Protein AF-A0A7S3VAD6-F1 (afdb_monomer)

Organism: NCBI:txid122233

Foldseek 3Di:
DDDDDDDPPPPPPPPPPQPQDQVLVLLLQLLLCFLCLVVLCVLLVHDPPPDPPCSSVVSSVSLSVVCRVVVHQQLRSQLPRHALVSLLCCCCPWVVHHSDDHSSVSSVVSSVLSPDNPRDTPVNVVVVVVVPDDDDDDDDPDGRPPPPPLQKKKKDKFWWDQPPVVRKIKTWFFIDIDHLVVFDDDPVRSVVRCVAWIKIKMFDDHWDAPDDDPDDDDQDLCNVLVVQARTKGKMKIKTWHDPVPPPTTDIWIFPTKMKHWHAAPADRFKIKMKIWGATPVATKIKIWMWGDDPSRTIMIMIIMGHDDPPDPCVVCNVVRPRVVLVVVDPDHCPDPPPSCSRCRSVDDPPD

Mean predicted aligned error: 15.16 Å

Radius of gyration: 28.42 Å; Cα contacts (8 Å, |Δi|>4): 560; chains: 1; bounding box: 62×80×98 Å

Sequence (351 aa):
MSTRRSSRRTAALSVERKRAAKPSVRRGLESLTEGNEKYIAKMLSIDITNTADNTVKKIADALEDCMNMNNLSSEMLMARFFDTTVLSVYSEKVLNKSGKGSTATLAARISKEWTKDDFQSLNSSKRKREEDDDKSKSKDLEEGGDDDWRSPLFYWKGMLIHDVDKNKLKWSGSWASALAENGLPNEEEFSKTKKTNGFKLESVGELKSSLPSNKNVDISESALLEYLVGKSGNFKGRYSLDQGDGEGPRQFKDLSHHFAFNTSSDDGNGVLVAACGSTEFGHFVSAGYIHIKNDSTTELVLARRYIDEHDSRQDIVKKKDARLLLESTNVKVHDRTDLRFWRDLLPIKIE

Nearest PDB structures (foldseek):
  6xrb-assembly1_A  TM=3.222E-01  e=6.320E-02  Salmonella enterica subsp. enterica serovar Typhimurium str. SL1344
  6xrr-assembly4_H  TM=3.669E-01  e=2.038E-01  Salmonella enterica subsp. enterica serovar Typhimurium str. LT2
  8epu-assembly1_A  TM=2.215E-01  e=4.278E-02  Canis lupus familiaris
  4qae-assembly1_A  TM=2.186E-01  e=1.044E-01  Homo sapiens
  1epb-assembly1_A  TM=2.137E-01  e=1.927E-01  Rattus norvegicus

Secondary structure (DSSP, 8-state):
-------------------PPPHHHHHHHHHHHTT-HHHHHHHTT---TT-GGGHHHHHHHHHHHHHHHTT--HHHHHHHHS-HHHHHHHHHHTT-S---S-HHHHHHHHHHHHTSTT---HHHHHHHHHSS---S------S-----TTSSEEEEEEEEEEETTTTEEEEEEEEEEE-GGG-SPPHHHHHHHTTTSEEEEEEEEEEEESS---------TTHHHHHHTTEEEEEEEEEEEE-SSSS-EEEEE-SEEEEEEEE-TTTSS-EEEEEEEEETTEEEEEEEEEEEETTTEEEEEEEEEEE-TT-TTHHHHHHT-THHHHHS-------TT-THHHHHHS-----

pLDDT: mean 82.29, std 17.72, range [37.47, 98.12]

Structure (mmCIF, N/CA/C/O backbone):
data_AF-A0A7S3VAD6-F1
#
_entry.id   AF-A0A7S3VAD6-F1
#
loop_
_atom_site.group_PDB
_atom_site.id
_atom_site.type_symbol
_atom_site.label_atom_id
_atom_site.label_alt_id
_atom_site.label_comp_id
_atom_site.label_asym_id
_atom_site.label_entity_id
_atom_site.label_seq_id
_atom_site.pdbx_PDB_ins_code
_atom_site.Cartn_x
_atom_site.Cartn_y
_atom_site.Cartn_z
_atom_site.occupancy
_atom_site.B_iso_or_equiv
_atom_site.auth_seq_id
_atom_site.auth_comp_id
_atom_site.auth_asym_id
_atom_site.auth_atom_id
_atom_site.pdbx_PDB_model_num
ATOM 1 N N . MET A 1 1 ? -23.836 47.736 64.232 1.00 41.50 1 MET A N 1
ATOM 2 C CA . MET A 1 1 ? -24.102 46.332 64.614 1.00 41.50 1 MET A CA 1
ATOM 3 C C . MET A 1 1 ? -24.230 45.509 63.342 1.00 41.50 1 MET A C 1
ATOM 5 O O . MET A 1 1 ? -25.151 45.744 62.575 1.00 41.50 1 MET A O 1
ATOM 9 N N . SER A 1 2 ? -23.249 44.646 63.072 1.00 48.31 2 SER A N 1
ATOM 10 C CA . SER A 1 2 ? -23.143 43.841 61.848 1.00 48.31 2 SER A CA 1
ATOM 11 C C . SER A 1 2 ? -23.668 42.434 62.122 1.00 48.31 2 SER A C 1
ATOM 13 O O . SER A 1 2 ? -23.069 41.688 62.897 1.00 48.31 2 SER A O 1
ATOM 15 N N . THR A 1 3 ? -24.807 42.078 61.531 1.00 48.16 3 THR A N 1
ATOM 16 C CA . THR A 1 3 ? -25.388 40.737 61.627 1.00 48.16 3 THR A CA 1
ATOM 17 C C . THR A 1 3 ? -24.970 39.896 60.422 1.00 48.16 3 THR A C 1
ATOM 19 O O . THR A 1 3 ? -25.465 40.039 59.307 1.00 48.16 3 THR A O 1
ATOM 22 N N . ARG A 1 4 ? -24.028 38.981 60.686 1.00 53.22 4 ARG A N 1
ATOM 23 C CA . ARG A 1 4 ? -23.642 37.851 59.830 1.00 53.22 4 ARG A CA 1
ATOM 24 C C . ARG A 1 4 ? -24.879 37.035 59.440 1.00 53.22 4 ARG A C 1
ATOM 26 O O . ARG A 1 4 ? -25.465 36.369 60.291 1.00 53.22 4 ARG A O 1
ATOM 33 N N . ARG A 1 5 ? -25.221 37.001 58.150 1.00 53.56 5 ARG A N 1
ATOM 34 C CA . ARG A 1 5 ? -26.184 36.039 57.598 1.00 53.56 5 ARG A CA 1
ATOM 35 C C . ARG A 1 5 ? -25.418 34.892 56.938 1.00 53.56 5 ARG A C 1
ATOM 37 O O . ARG A 1 5 ? -24.988 34.976 55.794 1.00 53.56 5 ARG A O 1
ATOM 44 N N . SER A 1 6 ? -25.201 33.843 57.727 1.00 54.88 6 SER A N 1
ATOM 45 C CA . SER A 1 6 ? -24.638 32.562 57.301 1.00 54.88 6 SER A CA 1
ATOM 46 C C . SER A 1 6 ? -25.651 31.833 56.416 1.00 54.88 6 SER A C 1
ATOM 48 O O . SER A 1 6 ? -26.703 31.403 56.889 1.00 54.88 6 SER A O 1
ATOM 50 N N . SER A 1 7 ? -25.352 31.737 55.120 1.00 56.56 7 SER A N 1
ATOM 51 C CA . SER A 1 7 ? -26.128 30.948 54.164 1.00 56.56 7 SER A CA 1
ATOM 52 C C . SER A 1 7 ? -25.625 29.506 54.198 1.00 56.56 7 SER A C 1
ATOM 54 O O . SER A 1 7 ? -24.603 29.167 53.601 1.00 56.56 7 SER A O 1
ATOM 56 N N . ARG A 1 8 ? -26.335 28.652 54.943 1.00 46.97 8 ARG A N 1
ATOM 57 C CA . ARG A 1 8 ? -26.195 27.195 54.862 1.00 46.97 8 ARG A CA 1
ATOM 58 C C . ARG A 1 8 ? -26.696 26.744 53.487 1.00 46.97 8 ARG A C 1
ATOM 60 O O . ARG A 1 8 ? -27.886 26.517 53.304 1.00 46.97 8 ARG A O 1
ATOM 67 N N . ARG A 1 9 ? -25.785 26.610 52.519 1.00 47.94 9 ARG A N 1
ATOM 68 C CA . ARG A 1 9 ? -26.001 25.779 51.328 1.00 47.94 9 ARG A CA 1
ATOM 69 C C . ARG A 1 9 ? -25.958 24.320 51.775 1.00 47.94 9 ARG A C 1
ATOM 71 O O . ARG A 1 9 ? -24.892 23.732 51.922 1.00 47.94 9 ARG A O 1
ATOM 78 N N . THR A 1 10 ? -27.126 23.757 52.044 1.00 47.31 10 THR A N 1
ATOM 79 C CA . THR A 1 10 ? -27.325 22.316 52.174 1.00 47.31 10 THR A CA 1
ATOM 80 C C . THR A 1 10 ? -27.032 21.694 50.810 1.00 47.31 10 THR A C 1
ATOM 82 O O . THR A 1 10 ? -27.805 21.856 49.868 1.00 47.31 10 THR A O 1
ATOM 85 N N . ALA A 1 11 ? -25.881 21.034 50.689 1.00 48.53 11 ALA A N 1
ATOM 86 C CA . ALA A 1 11 ? -25.553 20.169 49.566 1.00 48.53 11 ALA A CA 1
ATOM 87 C C . ALA A 1 11 ? -26.464 18.937 49.634 1.00 48.53 11 ALA A C 1
ATOM 89 O O . ALA A 1 11 ? -26.118 17.913 50.219 1.00 48.53 11 ALA A O 1
ATOM 90 N N . ALA A 1 12 ? -27.673 19.061 49.089 1.00 46.12 12 ALA A N 1
ATOM 91 C CA . ALA A 1 12 ? -28.456 17.900 48.720 1.00 46.12 12 ALA A CA 1
ATOM 92 C C . ALA A 1 12 ? -27.705 17.233 47.565 1.00 46.12 12 ALA A C 1
ATOM 94 O O . ALA A 1 12 ? -27.742 17.711 46.434 1.00 46.12 12 ALA A O 1
ATOM 95 N N . LEU A 1 13 ? -26.966 16.169 47.883 1.00 51.12 13 LEU A N 1
ATOM 96 C CA . LEU A 1 13 ? -26.493 15.190 46.916 1.00 51.12 13 LEU A CA 1
ATOM 97 C C . LEU A 1 13 ? -27.737 14.621 46.229 1.00 51.12 13 LEU A C 1
ATOM 99 O O . LEU A 1 13 ? -28.355 13.675 46.717 1.00 51.12 13 LEU A O 1
ATOM 103 N N . SER A 1 14 ? -28.160 15.251 45.133 1.00 51.62 14 SER A N 1
ATOM 104 C CA . SER A 1 14 ? -29.115 14.644 44.226 1.00 51.62 14 SER A CA 1
ATOM 105 C C . SER A 1 14 ? -28.422 13.417 43.664 1.00 51.62 14 SER A C 1
ATOM 107 O O . SER A 1 14 ? -27.515 13.528 42.842 1.00 51.62 14 SER A O 1
ATOM 109 N N . VAL A 1 15 ? -28.819 12.244 44.147 1.00 56.78 15 VAL A N 1
ATOM 110 C CA . VAL A 1 15 ? -28.552 10.982 43.467 1.00 56.78 15 VAL A CA 1
ATOM 111 C C . VAL A 1 15 ? -29.286 11.087 42.133 1.00 56.78 15 VAL A C 1
ATOM 113 O O . VAL A 1 15 ? -30.467 10.751 42.030 1.00 56.78 15 VAL A O 1
ATOM 116 N N . GLU A 1 16 ? -28.627 11.677 41.136 1.00 59.94 16 GLU A N 1
ATOM 117 C CA . GLU A 1 16 ? -29.100 11.673 39.763 1.00 59.94 16 GLU A CA 1
ATOM 118 C C . GLU A 1 16 ? -29.218 10.207 39.373 1.00 59.94 16 GLU A C 1
ATOM 120 O O . GLU A 1 16 ? -28.231 9.477 39.270 1.00 59.94 16 GLU A O 1
ATOM 125 N N . ARG A 1 17 ? -30.463 9.741 39.252 1.00 63.88 17 ARG A N 1
ATOM 126 C CA . ARG A 1 17 ? -30.748 8.408 38.739 1.00 63.88 17 ARG A CA 1
ATOM 127 C C . ARG A 1 17 ? -30.133 8.340 37.345 1.00 63.88 17 ARG A C 1
ATOM 129 O O . ARG A 1 17 ? -30.672 8.956 36.424 1.00 63.88 17 ARG A O 1
ATOM 136 N N . LYS A 1 18 ? -29.015 7.612 37.217 1.00 67.56 18 LYS A N 1
ATOM 137 C CA . LYS A 1 18 ? -28.418 7.236 35.930 1.00 67.56 18 LYS A CA 1
ATOM 138 C C . LYS A 1 18 ? -29.557 6.772 35.022 1.00 67.56 18 LYS A C 1
ATOM 140 O O . LYS A 1 18 ? -30.295 5.849 35.376 1.00 67.56 18 LYS A O 1
ATOM 145 N N . ARG A 1 19 ? -29.759 7.456 33.897 1.00 78.31 19 ARG A N 1
ATOM 146 C CA . ARG A 1 19 ? -30.743 7.025 32.904 1.00 78.31 19 ARG A CA 1
ATOM 147 C C . ARG A 1 19 ? -30.154 5.799 32.223 1.00 78.31 19 ARG A C 1
ATOM 149 O O . ARG A 1 19 ? -29.277 5.938 31.385 1.00 78.31 19 ARG A O 1
ATOM 156 N N . ALA A 1 20 ? -30.605 4.613 32.622 1.00 85.44 20 ALA A N 1
ATOM 157 C CA . ALA A 1 20 ? -30.204 3.381 31.955 1.00 85.44 20 ALA A CA 1
ATOM 158 C C . ALA A 1 20 ? -30.482 3.501 30.450 1.00 85.44 20 ALA A C 1
ATOM 160 O O . ALA A 1 20 ? -31.544 3.997 30.045 1.00 85.44 20 ALA A O 1
ATOM 161 N N . ALA A 1 21 ? -29.523 3.083 29.626 1.00 89.62 21 ALA A N 1
ATOM 162 C CA . ALA A 1 21 ? -29.703 3.063 28.189 1.00 89.62 21 ALA A CA 1
ATOM 163 C C . ALA A 1 21 ? -30.844 2.108 27.817 1.00 89.62 21 ALA A C 1
ATOM 165 O O . ALA A 1 21 ? -31.187 1.169 28.542 1.00 89.62 21 ALA A O 1
ATOM 166 N N . LYS A 1 22 ? -31.449 2.331 26.645 1.00 94.69 22 LYS A N 1
ATOM 167 C CA . LYS A 1 22 ? -32.423 1.375 26.111 1.00 94.69 22 LYS A CA 1
ATOM 168 C C . LYS A 1 22 ? -31.756 -0.004 25.952 1.00 94.69 22 LYS A C 1
ATOM 170 O O . LYS A 1 22 ? -30.629 -0.055 25.455 1.00 94.69 22 LYS A O 1
ATOM 175 N N . PRO A 1 23 ? -32.445 -1.121 26.253 1.00 95.38 23 PRO A N 1
ATOM 176 C CA . PRO A 1 23 ? -31.870 -2.464 26.115 1.00 95.38 23 PRO A CA 1
ATOM 177 C C . PRO A 1 23 ? -31.345 -2.792 24.707 1.00 95.38 23 PRO A C 1
ATOM 179 O O . PRO A 1 23 ? -30.404 -3.564 24.552 1.00 95.38 23 PRO A O 1
ATOM 182 N N . SER A 1 24 ? -31.937 -2.219 23.656 1.00 95.81 24 SER A N 1
ATOM 183 C CA . SER A 1 24 ? -31.454 -2.364 22.276 1.00 95.81 24 SER A CA 1
ATOM 184 C C . SER A 1 24 ? -30.105 -1.669 22.048 1.00 95.81 24 SER A C 1
ATOM 186 O O . SER A 1 24 ? -29.203 -2.258 21.460 1.00 95.81 24 SER A O 1
ATOM 188 N N . VAL A 1 25 ? -29.929 -0.462 22.594 1.00 96.69 25 VAL A N 1
ATOM 189 C CA . VAL A 1 25 ? -28.657 0.277 22.561 1.00 96.69 25 VAL A CA 1
ATOM 190 C C . VAL A 1 25 ? -27.594 -0.472 23.346 1.00 96.69 25 VAL A C 1
ATOM 192 O O . VAL A 1 25 ? -26.472 -0.605 22.870 1.00 96.69 25 VAL A O 1
ATOM 195 N N . ARG A 1 26 ? -27.965 -1.029 24.502 1.00 96.00 26 ARG A N 1
ATOM 196 C CA . ARG A 1 26 ? -27.066 -1.859 25.299 1.00 96.00 26 ARG A CA 1
ATOM 197 C C . ARG A 1 26 ? -26.542 -3.065 24.513 1.00 96.00 26 ARG A C 1
ATOM 199 O O . ARG A 1 26 ? -25.334 -3.261 24.440 1.00 96.00 26 ARG A O 1
ATOM 206 N N . ARG A 1 27 ? -27.437 -3.816 23.863 1.00 96.00 27 ARG A N 1
ATOM 207 C CA . ARG A 1 27 ? -27.067 -4.928 22.966 1.00 96.00 27 ARG A CA 1
ATOM 208 C C . ARG A 1 27 ? -26.169 -4.469 21.813 1.00 96.00 27 ARG A C 1
ATOM 210 O O . ARG A 1 27 ? -25.263 -5.191 21.413 1.00 96.00 27 ARG A O 1
ATOM 217 N N . GLY A 1 28 ? -26.406 -3.266 21.291 1.00 96.94 28 GLY A N 1
ATOM 218 C CA . GLY A 1 28 ? -25.544 -2.622 20.302 1.00 96.94 28 GLY A CA 1
ATOM 219 C C . GLY A 1 28 ? -24.116 -2.404 20.802 1.00 96.94 28 GLY A C 1
ATOM 220 O O . GLY A 1 28 ? -23.173 -2.811 20.128 1.00 96.94 28 GLY A O 1
ATOM 221 N N . LEU A 1 29 ? -23.957 -1.835 22.002 1.00 97.25 29 LEU A N 1
ATOM 222 C CA . LEU A 1 29 ? -22.649 -1.605 22.630 1.00 97.25 29 LEU A CA 1
ATOM 223 C C . LEU A 1 29 ? -21.887 -2.912 22.874 1.00 97.25 29 LEU A C 1
ATOM 225 O O . LEU A 1 29 ? -20.691 -2.989 22.598 1.00 97.25 29 LEU A O 1
ATOM 229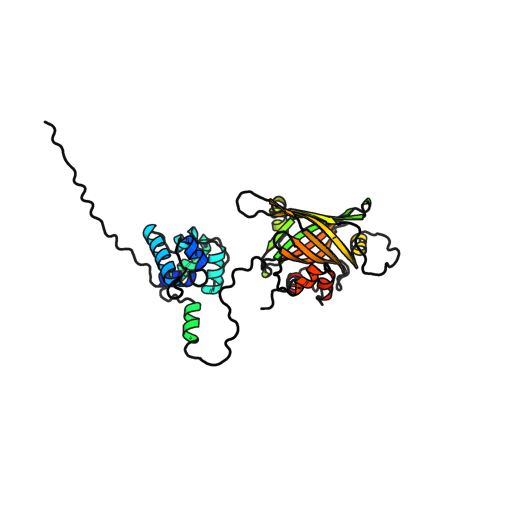 N N . GLU A 1 30 ? -22.583 -3.944 23.350 1.00 96.44 30 GLU A N 1
ATOM 230 C CA . GLU A 1 30 ? -22.007 -5.280 23.530 1.00 96.44 30 GLU A CA 1
ATOM 231 C C . GLU A 1 30 ? -21.549 -5.854 22.187 1.00 96.44 30 GLU A C 1
ATOM 233 O O . GLU A 1 30 ? -20.399 -6.257 22.047 1.00 96.44 30 GLU A O 1
ATOM 238 N N . SER A 1 31 ? -22.400 -5.788 21.163 1.00 96.19 31 SER A N 1
ATOM 239 C CA . SER A 1 31 ? -22.058 -6.275 19.828 1.00 96.19 31 SER A CA 1
ATOM 240 C C . SER A 1 31 ? -20.923 -5.495 19.160 1.00 96.19 31 SER A C 1
ATOM 242 O O . SER A 1 31 ? -20.208 -6.086 18.361 1.00 96.19 31 SER A O 1
ATOM 244 N N . LEU A 1 32 ? -20.782 -4.190 19.413 1.00 96.50 32 LEU A N 1
ATOM 245 C CA . LEU A 1 32 ? -19.654 -3.391 18.913 1.00 96.50 32 LEU A CA 1
ATOM 246 C C . LEU A 1 32 ? -18.342 -3.794 19.591 1.00 96.50 32 LEU A C 1
ATOM 248 O O . LEU A 1 32 ? -17.274 -3.706 18.989 1.00 96.50 32 LEU A O 1
ATOM 252 N N . THR A 1 33 ? -18.442 -4.224 20.846 1.00 95.62 33 THR A N 1
ATOM 253 C CA . THR A 1 33 ? -17.303 -4.636 21.657 1.00 95.62 33 THR A CA 1
ATOM 254 C C . THR A 1 33 ? -16.787 -6.019 21.279 1.00 95.62 33 THR A C 1
ATOM 256 O O . THR A 1 33 ? -15.580 -6.230 21.350 1.00 95.62 33 THR A O 1
ATOM 259 N N . GLU A 1 34 ? -17.667 -6.929 20.851 1.00 93.19 34 GLU A N 1
ATOM 260 C CA . GLU A 1 34 ? -17.275 -8.253 20.355 1.00 93.19 34 GLU A CA 1
ATOM 261 C C . GLU A 1 34 ? -16.265 -8.133 19.196 1.00 93.19 34 GLU A C 1
ATOM 263 O O . GLU A 1 34 ? -16.566 -7.555 18.149 1.00 93.19 34 GLU A O 1
ATOM 268 N N . GLY A 1 35 ? -15.061 -8.675 19.392 1.00 88.62 35 GLY A N 1
ATOM 269 C CA . GLY A 1 35 ? -13.945 -8.622 18.442 1.00 88.62 35 GLY A CA 1
ATOM 270 C C . GLY A 1 35 ? -13.118 -7.329 18.474 1.00 88.62 35 GLY A C 1
ATOM 271 O O . GLY A 1 35 ? -12.125 -7.233 17.759 1.00 88.62 35 GLY A O 1
ATOM 272 N N . ASN A 1 36 ? -13.495 -6.339 19.290 1.00 93.00 36 ASN A N 1
ATOM 273 C CA . ASN A 1 36 ? -12.771 -5.071 19.462 1.00 93.00 36 ASN A CA 1
ATOM 274 C C . ASN A 1 36 ? -12.323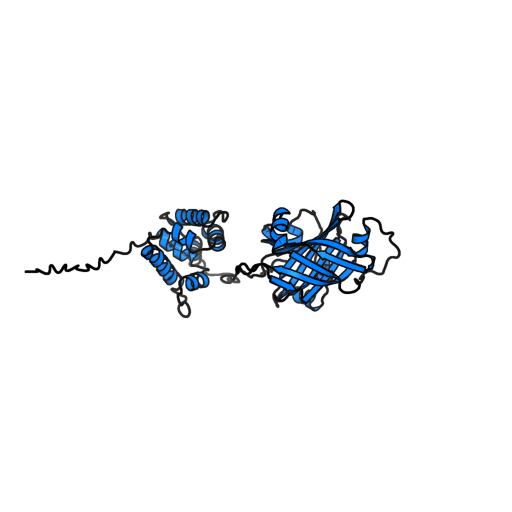 -4.839 20.918 1.00 93.00 36 ASN A C 1
ATOM 276 O O . ASN A 1 36 ? -11.998 -3.714 21.310 1.00 93.00 36 ASN A O 1
ATOM 280 N N . GLU A 1 37 ? -12.300 -5.880 21.750 1.00 94.31 37 GLU A N 1
ATOM 281 C CA . GLU A 1 37 ? -12.172 -5.780 23.205 1.00 94.31 37 GLU A CA 1
ATOM 282 C C . GLU A 1 37 ? -10.882 -5.070 23.616 1.00 94.31 37 GLU A C 1
ATOM 284 O O . GLU A 1 37 ? -10.919 -4.132 24.411 1.00 94.31 37 GLU A O 1
ATOM 289 N N . LYS A 1 38 ? -9.736 -5.468 23.046 1.00 93.56 38 LYS A N 1
ATOM 290 C CA . LYS A 1 38 ? -8.422 -4.886 23.375 1.00 93.56 38 LYS A CA 1
ATOM 291 C C . LYS A 1 38 ? -8.351 -3.397 23.028 1.00 93.56 38 LYS A C 1
ATOM 293 O O . LYS A 1 38 ? -7.835 -2.608 23.821 1.00 93.56 38 LYS A O 1
ATOM 298 N N . TYR A 1 39 ? -8.871 -3.014 21.860 1.00 93.00 39 TYR A N 1
ATOM 299 C CA . TYR A 1 39 ? -8.876 -1.625 21.393 1.00 93.00 39 TYR A CA 1
ATOM 300 C C . TYR A 1 39 ? -9.733 -0.744 22.308 1.00 93.00 39 TYR A C 1
ATOM 302 O O . TYR A 1 39 ? -9.248 0.261 22.834 1.00 93.00 39 TYR A O 1
ATOM 310 N N . ILE A 1 40 ? -10.976 -1.158 22.575 1.00 95.12 40 ILE A N 1
ATOM 311 C CA . ILE A 1 40 ? -11.915 -0.373 23.385 1.00 95.12 40 ILE A CA 1
ATOM 312 C C . ILE A 1 40 ? -11.490 -0.358 24.859 1.00 95.12 40 ILE A C 1
ATOM 314 O O . ILE A 1 40 ? -11.565 0.683 25.511 1.00 95.12 40 ILE A O 1
ATOM 318 N N . ALA A 1 41 ? -10.979 -1.471 25.392 1.00 95.12 41 ALA A N 1
ATOM 319 C CA . ALA A 1 41 ? -10.448 -1.520 26.751 1.00 95.12 41 ALA A CA 1
ATOM 320 C C . ALA A 1 41 ? -9.279 -0.548 26.933 1.00 95.12 41 ALA A C 1
ATOM 322 O O . ALA A 1 41 ? -9.254 0.201 27.908 1.00 95.12 41 ALA A O 1
ATOM 323 N N . LYS A 1 42 ? -8.350 -0.490 25.970 1.00 93.94 42 LYS A N 1
ATOM 324 C CA . LYS A 1 42 ? -7.250 0.482 25.984 1.00 93.94 42 LYS A CA 1
ATOM 325 C C . LYS A 1 42 ? -7.770 1.921 25.930 1.00 93.94 42 LYS A C 1
ATOM 327 O O . LYS A 1 42 ? -7.302 2.752 26.703 1.00 93.94 42 LYS A O 1
ATOM 332 N N . MET A 1 43 ? -8.756 2.202 25.075 1.00 92.75 43 MET A N 1
ATOM 333 C CA . MET A 1 43 ? -9.396 3.521 24.974 1.00 92.75 43 MET A CA 1
ATOM 334 C C . MET A 1 43 ? -10.029 3.960 26.303 1.00 92.75 43 MET A C 1
ATOM 336 O O . MET A 1 43 ? -9.906 5.117 26.698 1.00 92.75 43 MET A O 1
ATOM 340 N N . LEU A 1 44 ? -10.674 3.034 27.014 1.00 94.31 44 LEU A N 1
ATOM 341 C CA . LEU A 1 44 ? -11.341 3.289 28.295 1.00 94.31 44 LEU A CA 1
ATOM 342 C C . LEU A 1 44 ? -10.426 3.105 29.515 1.00 94.31 44 LEU A C 1
ATOM 344 O O . LEU A 1 44 ? -10.880 3.281 30.643 1.00 94.31 44 LEU A O 1
ATOM 348 N N . SER A 1 45 ? -9.152 2.755 29.308 1.00 95.00 45 SER A N 1
ATOM 349 C CA . SER A 1 45 ? -8.204 2.406 30.378 1.00 95.00 45 SER A CA 1
ATOM 350 C C . SER A 1 45 ? -8.718 1.298 31.314 1.00 95.00 45 SER A C 1
ATOM 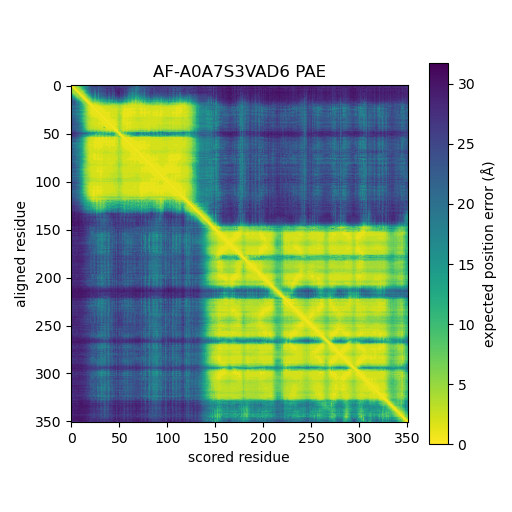352 O O . SER A 1 45 ? -8.549 1.359 32.532 1.00 95.00 45 SER A O 1
ATOM 354 N N . ILE A 1 46 ? -9.361 0.274 30.746 1.00 93.19 46 ILE A N 1
ATOM 355 C CA . ILE A 1 46 ? -9.881 -0.890 31.469 1.00 93.19 46 ILE A CA 1
ATOM 356 C C . ILE A 1 46 ? -8.866 -2.026 31.396 1.00 93.19 46 ILE A C 1
ATOM 358 O O . ILE A 1 46 ? -8.479 -2.461 30.314 1.00 93.19 46 ILE A O 1
ATOM 362 N N . ASP A 1 47 ? -8.490 -2.560 32.555 1.00 91.44 47 ASP A N 1
ATOM 363 C CA . ASP A 1 47 ? -7.691 -3.779 32.625 1.00 91.44 47 ASP A CA 1
ATOM 364 C C . ASP A 1 47 ? -8.561 -5.020 32.326 1.00 91.44 47 ASP A C 1
ATOM 366 O O . ASP A 1 47 ? -9.603 -5.240 32.969 1.00 91.44 47 ASP A O 1
ATOM 370 N N . ILE A 1 48 ? -8.130 -5.798 31.326 1.00 88.50 48 ILE A N 1
ATOM 371 C CA . ILE A 1 48 ? -8.771 -7.023 30.814 1.00 88.50 48 ILE A CA 1
ATOM 372 C C . ILE A 1 48 ? -7.930 -8.288 31.061 1.00 88.50 48 ILE A C 1
ATOM 374 O O . ILE A 1 48 ? -8.264 -9.355 30.558 1.00 88.50 48 ILE A O 1
ATOM 378 N N . THR A 1 49 ? -6.851 -8.205 31.844 1.00 81.31 49 THR A N 1
ATOM 379 C CA . THR A 1 49 ? -5.829 -9.265 31.956 1.00 81.31 49 THR A CA 1
ATOM 380 C C . THR A 1 49 ? -6.289 -10.610 32.534 1.00 81.31 49 THR A C 1
ATOM 382 O O . THR A 1 49 ? -5.535 -11.567 32.418 1.00 81.31 49 THR A O 1
ATOM 385 N N . ASN A 1 50 ? -7.481 -10.738 33.141 1.00 63.81 50 ASN A N 1
ATOM 386 C CA . ASN A 1 50 ? -7.801 -11.925 33.957 1.00 63.81 50 ASN A CA 1
ATOM 387 C C . ASN A 1 50 ? -9.256 -12.441 33.920 1.00 63.81 50 ASN A C 1
ATOM 389 O O . ASN A 1 50 ? -9.630 -13.235 34.780 1.00 63.81 50 ASN A O 1
ATOM 393 N N . THR A 1 51 ? -10.129 -12.016 32.998 1.00 66.00 51 THR A N 1
ATOM 394 C CA . THR A 1 51 ? -11.535 -12.497 33.005 1.00 66.00 51 THR A CA 1
ATOM 395 C C . THR A 1 51 ? -12.181 -12.465 31.619 1.00 66.00 51 THR A C 1
ATOM 397 O O . THR A 1 51 ? -12.848 -11.498 31.252 1.00 66.00 51 THR A O 1
ATOM 400 N N . ALA A 1 52 ? -12.013 -13.539 30.842 1.00 67.31 52 ALA A N 1
ATOM 401 C CA . ALA A 1 52 ? -12.601 -13.653 29.503 1.00 67.31 52 ALA A CA 1
ATOM 402 C C . ALA A 1 52 ? -14.141 -13.540 29.531 1.00 67.31 52 ALA A C 1
ATOM 404 O O . ALA A 1 52 ? -14.714 -12.728 28.805 1.00 67.31 52 ALA A O 1
ATOM 405 N N . ASP A 1 53 ? -14.801 -14.235 30.465 1.00 72.94 53 ASP A N 1
ATOM 406 C CA . ASP A 1 53 ? -16.259 -14.455 30.434 1.00 72.94 53 ASP A CA 1
ATOM 407 C C . ASP A 1 53 ? -17.132 -13.204 30.641 1.00 72.94 53 ASP A C 1
ATOM 409 O O . ASP A 1 53 ? -18.327 -13.228 30.356 1.00 72.94 53 ASP A O 1
ATOM 413 N N . ASN A 1 54 ? -16.566 -12.085 31.110 1.00 87.25 54 ASN A N 1
ATOM 414 C CA . ASN A 1 54 ? -17.314 -10.840 31.339 1.00 87.25 54 ASN A CA 1
ATOM 415 C C . ASN A 1 54 ? -16.658 -9.590 30.733 1.00 87.25 54 ASN A C 1
ATOM 417 O O . ASN A 1 54 ? -17.110 -8.475 31.007 1.00 87.25 54 ASN A O 1
ATOM 421 N N . THR A 1 55 ? -15.626 -9.742 29.898 1.00 92.62 55 THR A N 1
ATOM 422 C CA . THR A 1 55 ? -14.904 -8.588 29.334 1.00 92.62 55 THR A CA 1
ATOM 423 C C . THR A 1 55 ? -15.821 -7.699 28.486 1.00 92.62 55 THR A C 1
ATOM 425 O O . THR A 1 55 ? -15.873 -6.490 28.710 1.00 92.62 55 THR A O 1
ATOM 428 N N . VAL A 1 56 ? -16.625 -8.291 27.595 1.00 94.31 56 VAL A N 1
ATOM 429 C CA . VAL A 1 56 ? -17.559 -7.552 26.721 1.00 94.31 56 VAL A CA 1
ATOM 430 C C . VAL A 1 56 ? -18.563 -6.729 27.533 1.00 94.31 56 VAL A C 1
ATOM 432 O O . VAL A 1 56 ? -18.751 -5.541 27.275 1.00 94.31 56 VAL A O 1
ATOM 435 N N . LYS A 1 57 ? -19.167 -7.330 28.565 1.00 94.19 57 LYS A N 1
ATOM 436 C CA . LYS A 1 57 ? -20.142 -6.648 29.431 1.00 94.19 57 LYS A CA 1
ATOM 437 C C . LYS A 1 57 ? -19.504 -5.503 30.211 1.00 94.19 57 LYS A C 1
ATOM 439 O O . LYS A 1 57 ? -20.064 -4.414 30.241 1.00 94.19 57 LYS A O 1
ATOM 444 N N . LYS A 1 58 ? -18.312 -5.724 30.775 1.00 94.81 58 LYS A N 1
ATOM 445 C CA . LYS A 1 58 ? -17.562 -4.706 31.524 1.00 94.81 58 LYS A CA 1
ATOM 446 C C . LYS A 1 58 ? -17.218 -3.496 30.651 1.00 94.81 58 LYS A C 1
ATOM 448 O O . LYS A 1 58 ? -17.322 -2.359 31.102 1.00 94.81 58 LYS A O 1
ATOM 453 N N . ILE A 1 59 ? -16.822 -3.731 29.401 1.00 96.19 59 ILE A N 1
ATOM 454 C CA . ILE A 1 59 ? -16.541 -2.658 28.441 1.00 96.19 59 ILE A CA 1
ATOM 455 C C . ILE A 1 59 ? -17.835 -1.932 28.047 1.00 96.19 59 ILE A C 1
ATOM 457 O O . ILE A 1 59 ? -17.864 -0.702 28.053 1.00 96.19 59 ILE A O 1
ATOM 461 N N . ALA A 1 60 ? -18.917 -2.662 27.766 1.00 96.44 60 ALA A N 1
ATOM 462 C CA . ALA A 1 60 ? -20.210 -2.058 27.452 1.00 96.44 60 ALA A CA 1
ATOM 463 C C . ALA A 1 60 ? -20.758 -1.210 28.620 1.00 96.44 60 ALA A C 1
ATOM 465 O O . ALA A 1 60 ? -21.277 -0.121 28.378 1.00 96.44 60 ALA A O 1
ATOM 466 N N . ASP A 1 61 ? -20.567 -1.645 29.874 1.00 95.69 61 ASP A N 1
ATOM 467 C CA . ASP A 1 61 ? -20.901 -0.870 31.083 1.00 95.69 61 ASP A CA 1
ATOM 468 C C . ASP A 1 61 ? -20.133 0.446 31.138 1.00 95.69 61 ASP A C 1
ATOM 470 O O . ASP A 1 61 ? -20.714 1.499 31.388 1.00 95.69 61 ASP A O 1
ATOM 474 N N . ALA A 1 62 ? -18.834 0.406 30.852 1.00 96.44 62 ALA A N 1
ATOM 475 C CA . ALA A 1 62 ? -18.008 1.603 30.843 1.00 96.44 62 ALA A CA 1
ATOM 476 C C . ALA A 1 62 ? -18.371 2.569 29.700 1.00 96.44 62 ALA A C 1
ATOM 478 O O . ALA A 1 62 ? -18.350 3.785 29.896 1.00 96.44 62 ALA A O 1
ATOM 479 N N . LEU A 1 63 ? -18.750 2.055 28.523 1.00 97.19 63 LEU A N 1
ATOM 480 C CA . LEU A 1 63 ? -19.265 2.880 27.423 1.00 97.19 63 LEU A CA 1
ATOM 481 C C . LEU A 1 63 ? -20.597 3.545 27.793 1.00 97.19 63 LEU A C 1
ATOM 483 O O . LEU A 1 63 ? -20.784 4.736 27.539 1.00 97.19 63 LEU A O 1
ATOM 487 N N . GLU A 1 64 ? -21.507 2.803 28.420 1.00 96.94 64 GLU A N 1
ATOM 488 C CA . GLU A 1 64 ? -22.785 3.330 28.899 1.00 96.94 64 GLU A CA 1
ATOM 489 C C . GLU A 1 64 ? -22.591 4.376 30.009 1.00 96.94 64 GLU A C 1
ATOM 491 O O . GLU A 1 64 ? -23.234 5.429 30.000 1.00 96.94 64 GLU A O 1
ATOM 496 N N . ASP A 1 65 ? -21.654 4.148 30.928 1.00 95.25 65 ASP A N 1
ATOM 497 C CA . ASP A 1 65 ? -21.276 5.131 31.941 1.00 95.25 65 ASP A CA 1
ATOM 498 C C . ASP A 1 65 ? -20.672 6.391 31.311 1.00 95.25 65 ASP A C 1
ATOM 500 O O . ASP A 1 65 ? -21.037 7.498 31.709 1.00 95.25 65 ASP A O 1
ATOM 504 N N . CYS A 1 66 ? -19.836 6.256 30.278 1.00 95.00 66 CYS A N 1
ATOM 505 C CA . CYS A 1 66 ? -19.312 7.393 29.520 1.00 95.00 66 CYS A CA 1
ATOM 506 C C . CYS A 1 66 ? -20.437 8.208 28.861 1.00 95.00 66 CYS A C 1
ATOM 508 O O . CYS A 1 66 ? -20.429 9.444 28.938 1.00 95.00 66 CYS A O 1
ATOM 510 N N . MET A 1 67 ? -21.434 7.535 28.270 1.00 95.81 67 MET A N 1
ATOM 511 C CA . MET A 1 67 ? -22.623 8.195 27.721 1.00 95.81 67 MET A CA 1
ATOM 512 C C . MET A 1 67 ? -23.375 8.977 28.796 1.00 95.81 67 MET A C 1
ATOM 514 O O . MET A 1 67 ? -23.723 10.137 28.582 1.00 95.81 67 MET A O 1
ATOM 518 N N . ASN A 1 68 ? -23.582 8.372 29.965 1.00 94.25 68 ASN A N 1
ATOM 519 C CA . ASN A 1 68 ? -24.321 8.986 31.063 1.00 94.25 68 ASN A CA 1
ATOM 520 C C . ASN A 1 68 ? -23.578 10.170 31.690 1.00 94.25 68 ASN A C 1
ATOM 522 O O . ASN A 1 68 ? -24.176 11.225 31.886 1.00 94.25 68 ASN A O 1
ATOM 526 N N . MET A 1 69 ? -22.277 10.027 31.959 1.00 91.88 69 MET A N 1
ATOM 527 C CA . MET A 1 69 ? -21.452 11.082 32.563 1.00 91.88 69 MET A CA 1
ATOM 528 C C . MET A 1 69 ? -21.366 12.333 31.686 1.00 91.88 69 MET A C 1
ATOM 530 O O . MET A 1 69 ? -21.282 13.444 32.201 1.00 91.88 69 MET A O 1
ATOM 534 N N . ASN A 1 70 ? -21.404 12.157 30.364 1.00 93.19 70 ASN A N 1
ATOM 535 C CA . ASN A 1 70 ? -21.252 13.243 29.398 1.00 93.19 70 ASN A CA 1
ATOM 536 C C . ASN A 1 70 ? -22.569 13.626 28.700 1.00 93.19 70 ASN A C 1
ATOM 538 O O . ASN A 1 70 ? -22.550 14.447 27.781 1.00 93.19 70 ASN A O 1
ATOM 542 N N . ASN A 1 71 ? -23.697 13.033 29.110 1.00 93.12 71 ASN A N 1
ATOM 543 C CA . ASN A 1 71 ? -25.011 13.195 28.482 1.00 93.12 71 ASN A CA 1
ATOM 544 C C . ASN A 1 71 ? -24.966 13.026 26.944 1.00 93.12 71 ASN A C 1
ATOM 546 O O . ASN A 1 71 ? -25.495 13.845 26.190 1.00 93.12 71 ASN A O 1
ATOM 550 N N . LEU A 1 72 ? -24.278 11.981 26.474 1.00 95.12 72 LEU A N 1
ATOM 551 C CA . LEU A 1 72 ? -24.110 11.676 25.053 1.00 95.12 72 LEU A CA 1
ATOM 552 C C . LEU A 1 72 ? -25.189 10.707 24.574 1.00 95.12 72 LEU A C 1
ATOM 554 O O . LEU A 1 72 ? -25.535 9.744 25.258 1.00 95.12 72 LEU A O 1
ATOM 558 N N . SER A 1 73 ? -25.668 10.912 23.348 1.00 96.69 73 SER A N 1
ATOM 559 C CA . SER A 1 73 ? -26.383 9.862 22.620 1.00 96.69 73 SER A CA 1
ATOM 560 C C . SER A 1 73 ? -25.409 8.773 22.149 1.00 96.69 73 SER A C 1
ATOM 562 O O . SER A 1 73 ? -24.199 9.000 22.077 1.00 96.69 73 SER A O 1
ATOM 564 N N . SER A 1 74 ? -25.921 7.593 21.783 1.00 97.44 74 SER A N 1
ATOM 565 C CA . SER A 1 74 ? -25.079 6.527 21.215 1.00 97.44 74 SER A CA 1
ATOM 566 C C . SER A 1 74 ? -24.418 6.964 19.906 1.00 97.44 74 SER A C 1
ATOM 568 O O . SER A 1 74 ? -23.259 6.644 19.666 1.00 97.44 74 SER A O 1
ATOM 570 N N . GLU A 1 75 ? -25.115 7.765 19.095 1.00 97.94 75 GLU A N 1
ATOM 571 C CA . GLU A 1 75 ? -24.547 8.412 17.909 1.00 97.94 75 GLU A CA 1
ATOM 572 C C . GLU A 1 75 ? -23.362 9.316 18.268 1.00 97.94 75 GLU A C 1
ATOM 574 O O . GLU A 1 75 ? -22.298 9.194 17.667 1.00 97.94 75 GLU A O 1
ATOM 579 N N . MET A 1 76 ? -23.513 10.192 19.267 1.00 96.00 76 MET A N 1
ATOM 580 C CA . MET A 1 76 ? -22.439 11.098 19.682 1.00 96.00 76 MET A CA 1
ATOM 581 C C . MET A 1 76 ? -21.250 10.351 20.285 1.00 96.00 76 MET A C 1
ATOM 583 O O . MET A 1 76 ? -20.115 10.758 20.054 1.00 96.00 76 MET A O 1
ATOM 587 N N . LEU A 1 77 ? -21.497 9.278 21.042 1.00 97.75 77 LEU A N 1
ATOM 588 C CA . LEU A 1 77 ? -20.442 8.403 21.551 1.00 97.75 77 LEU A CA 1
ATOM 589 C C . LEU A 1 77 ? -19.643 7.814 20.376 1.00 97.75 77 LEU A C 1
ATOM 591 O O . LEU A 1 77 ? -18.429 7.991 20.308 1.00 97.75 77 LEU A O 1
ATOM 595 N N . MET A 1 78 ? -20.325 7.187 19.413 1.00 98.06 78 MET A N 1
ATOM 596 C CA . MET A 1 78 ? -19.674 6.584 18.246 1.00 98.06 78 MET A CA 1
ATOM 597 C C . MET A 1 78 ? -18.906 7.610 17.412 1.00 98.06 78 MET A C 1
ATOM 599 O O . MET A 1 78 ? -17.742 7.398 17.098 1.00 98.06 78 MET A O 1
ATOM 603 N N . ALA A 1 79 ? -19.527 8.749 17.101 1.00 96.62 79 ALA A N 1
ATOM 604 C CA . ALA A 1 79 ? -18.921 9.777 16.261 1.00 96.62 79 ALA A CA 1
ATOM 605 C C . ALA A 1 79 ? -17.689 10.447 16.894 1.00 96.62 79 ALA A C 1
ATOM 607 O O . ALA A 1 79 ? -16.871 11.003 16.167 1.00 96.62 79 ALA A O 1
ATOM 608 N N . ARG A 1 80 ? -17.580 10.451 18.231 1.00 95.88 80 ARG A N 1
ATOM 609 C CA . ARG A 1 80 ? -16.475 11.102 18.952 1.00 95.88 80 ARG A CA 1
ATOM 610 C C . ARG A 1 80 ? -15.317 10.173 19.273 1.00 95.88 80 ARG A C 1
ATOM 612 O O . ARG A 1 80 ? -14.186 10.642 19.296 1.00 95.88 80 ARG A O 1
ATOM 619 N N . PHE A 1 81 ? -15.606 8.915 19.592 1.00 96.12 81 PHE A N 1
ATOM 620 C CA . PHE A 1 81 ? -14.617 8.018 20.190 1.00 96.12 81 PHE A CA 1
ATOM 621 C C . PHE A 1 81 ? -14.161 6.889 19.268 1.00 96.12 81 PHE A C 1
ATOM 623 O O . PHE A 1 81 ? -13.194 6.216 19.602 1.00 96.12 81 PHE A O 1
ATOM 630 N N . PHE A 1 82 ? -14.822 6.674 18.130 1.00 96.69 82 PHE A N 1
ATOM 631 C CA . PHE A 1 82 ? -14.499 5.568 17.234 1.00 96.69 82 PHE A CA 1
ATOM 632 C C . PHE A 1 82 ? -14.099 6.070 15.854 1.00 96.69 82 PHE A C 1
ATOM 634 O O . PHE A 1 82 ? -14.754 6.937 15.270 1.00 96.69 82 PHE A O 1
ATOM 641 N N . ASP A 1 83 ? -13.041 5.472 15.316 1.00 94.50 83 ASP A N 1
ATOM 642 C CA . ASP A 1 83 ? -12.546 5.788 13.986 1.00 94.50 83 ASP A CA 1
ATOM 643 C C . ASP A 1 83 ? -13.494 5.282 12.890 1.00 94.50 83 ASP A C 1
ATOM 645 O O . ASP A 1 83 ? -14.206 4.282 13.039 1.00 94.50 83 ASP A O 1
ATOM 649 N N . THR A 1 84 ? -13.463 5.954 11.735 1.00 96.38 84 THR A N 1
ATOM 650 C CA . THR A 1 84 ? -14.281 5.612 10.558 1.00 96.38 84 THR A CA 1
ATOM 651 C C . THR A 1 84 ? -14.136 4.145 10.161 1.00 96.38 84 THR A C 1
ATOM 653 O O . THR A 1 84 ? -15.125 3.520 9.790 1.00 96.38 84 THR A O 1
ATOM 656 N N . THR A 1 85 ? -12.930 3.582 10.274 1.00 94.31 85 THR A N 1
ATOM 657 C CA . THR A 1 85 ? -12.643 2.185 9.930 1.00 94.31 85 THR A CA 1
ATOM 658 C C . THR A 1 85 ? -13.446 1.213 10.795 1.00 94.31 85 THR A C 1
ATOM 660 O O . THR A 1 85 ? -14.129 0.349 10.252 1.00 94.31 85 THR A O 1
ATOM 663 N N . VAL A 1 86 ? -13.456 1.401 12.121 1.00 95.88 86 VAL A N 1
ATOM 664 C CA . VAL A 1 86 ? -14.191 0.531 13.060 1.00 95.88 86 VAL A CA 1
ATOM 665 C C . VAL A 1 86 ? -15.692 0.581 12.770 1.00 95.88 86 VAL A C 1
ATOM 667 O O . VAL A 1 86 ? -16.352 -0.453 12.663 1.00 95.88 86 VAL A O 1
ATOM 670 N N . LEU A 1 87 ? -16.235 1.786 12.571 1.00 97.19 87 LEU A N 1
ATOM 671 C CA . LEU A 1 87 ? -17.659 1.965 12.280 1.00 97.19 87 LEU A CA 1
ATOM 672 C C . LEU A 1 87 ? -18.047 1.427 10.893 1.00 97.19 87 LEU A C 1
ATOM 674 O O . LEU A 1 87 ? -19.136 0.876 10.741 1.00 97.19 87 LEU A O 1
ATOM 678 N N . SER A 1 88 ? -17.172 1.561 9.892 1.00 96.31 88 SER A N 1
ATOM 679 C CA . SER A 1 88 ? -17.378 1.010 8.546 1.00 96.31 88 SER A CA 1
ATOM 680 C C . SER A 1 88 ? -17.481 -0.510 8.602 1.00 96.31 88 SER A C 1
ATOM 682 O O . SER A 1 88 ? -18.481 -1.072 8.156 1.00 96.31 88 SER A O 1
ATOM 684 N N . VAL A 1 89 ? -16.498 -1.160 9.236 1.00 95.12 89 VAL A N 1
ATOM 685 C CA . VAL A 1 89 ? -16.446 -2.620 9.391 1.00 95.12 89 VAL A CA 1
ATOM 686 C C . VAL A 1 89 ? -17.660 -3.131 10.164 1.00 95.12 89 VAL A C 1
ATOM 688 O O . VAL A 1 89 ? -18.290 -4.099 9.740 1.00 95.12 89 VAL A O 1
ATOM 691 N N . TYR A 1 90 ? -18.042 -2.466 11.258 1.00 96.69 90 TYR A N 1
ATOM 692 C CA . TYR A 1 90 ? -19.237 -2.834 12.019 1.00 96.69 90 TYR A CA 1
ATOM 693 C C . TYR A 1 90 ? -20.517 -2.704 11.177 1.00 96.69 90 TYR A C 1
ATOM 695 O O . TYR A 1 90 ? -21.374 -3.590 11.193 1.00 96.69 90 TYR A O 1
ATOM 703 N N . SER A 1 91 ? -20.649 -1.623 10.400 1.00 96.56 91 SER A N 1
ATOM 704 C CA . SER A 1 91 ? -21.822 -1.402 9.548 1.00 96.56 91 SER A CA 1
ATOM 705 C C . SER A 1 91 ? -21.968 -2.483 8.474 1.00 96.56 91 SER A C 1
ATOM 707 O O . SER A 1 91 ? -23.078 -2.969 8.249 1.00 96.56 91 SER A O 1
ATOM 709 N N . GLU A 1 92 ? -20.861 -2.901 7.864 1.00 95.00 92 GLU A N 1
ATOM 710 C CA . GLU A 1 92 ? -20.847 -3.927 6.818 1.00 95.00 92 GLU A CA 1
ATOM 711 C C . GLU A 1 92 ? -21.053 -5.325 7.394 1.00 95.00 92 GLU A C 1
ATOM 713 O O . GLU A 1 92 ? -21.988 -6.021 7.000 1.00 95.00 92 GLU A O 1
ATOM 718 N N . LYS A 1 93 ? -20.226 -5.723 8.366 1.00 93.00 93 LYS A N 1
ATOM 719 C CA . LYS A 1 93 ? -20.202 -7.101 8.870 1.00 93.00 93 LYS A CA 1
ATOM 720 C C . LYS A 1 93 ? -21.369 -7.419 9.803 1.00 93.00 93 LYS A C 1
ATOM 722 O O . LYS A 1 93 ? -21.932 -8.505 9.719 1.00 93.00 93 LYS A O 1
ATOM 727 N N . VAL A 1 94 ? -21.740 -6.492 10.691 1.00 94.75 94 VAL A N 1
ATOM 728 C CA . VAL A 1 94 ? -22.735 -6.758 11.748 1.00 94.75 94 VAL A CA 1
ATOM 729 C C . VAL A 1 94 ? -24.134 -6.303 11.348 1.00 94.75 94 VAL A C 1
ATOM 731 O O . VAL A 1 94 ? -25.111 -6.967 11.686 1.00 94.75 94 VAL A O 1
ATOM 734 N N . LEU A 1 95 ? -24.256 -5.184 10.627 1.00 94.00 95 LEU A N 1
ATOM 735 C CA . LEU A 1 95 ? -25.563 -4.626 10.252 1.00 94.00 95 LEU A CA 1
ATOM 736 C C . LEU A 1 95 ? -25.977 -4.936 8.808 1.00 94.00 95 LEU A C 1
ATOM 738 O O . LEU A 1 95 ? -27.123 -4.661 8.442 1.00 94.00 95 LEU A O 1
ATOM 742 N N . ASN A 1 96 ? -25.067 -5.475 7.987 1.00 94.31 96 ASN A N 1
ATOM 743 C CA . ASN A 1 96 ? -25.258 -5.666 6.547 1.00 94.31 96 ASN A CA 1
ATOM 744 C C . ASN A 1 96 ? -25.747 -4.375 5.854 1.00 94.31 96 ASN A C 1
ATOM 746 O O . ASN A 1 96 ? -26.733 -4.350 5.108 1.00 94.31 96 ASN A O 1
ATOM 750 N N . LYS A 1 97 ? -25.098 -3.255 6.185 1.00 96.06 97 LYS A N 1
ATOM 751 C CA . LYS A 1 97 ? -25.326 -1.927 5.605 1.00 96.06 97 LYS A CA 1
ATOM 752 C C . LYS A 1 97 ? -24.038 -1.426 4.951 1.00 96.06 97 LYS A C 1
ATOM 754 O O . LYS A 1 97 ? -22.960 -1.941 5.194 1.00 96.06 97 LYS A O 1
ATOM 759 N N . SER A 1 98 ? -24.153 -0.389 4.121 1.00 94.31 98 SER A N 1
ATOM 760 C CA . SER A 1 98 ? -22.985 0.262 3.512 1.00 94.31 98 SER A CA 1
ATOM 761 C C . SER A 1 98 ? -22.012 0.772 4.583 1.00 94.31 98 SER A C 1
ATOM 763 O O . SER A 1 98 ? -22.451 1.476 5.494 1.00 94.31 98 SER A O 1
ATOM 765 N N . GLY A 1 99 ? -20.712 0.495 4.441 1.00 95.00 99 GLY A N 1
ATOM 766 C CA . GLY A 1 99 ? -19.641 1.081 5.259 1.00 95.00 99 GLY A CA 1
ATOM 767 C C . GLY A 1 99 ? -19.151 2.442 4.756 1.00 95.00 99 GLY A C 1
ATOM 768 O O . GLY A 1 99 ? -18.345 3.109 5.397 1.00 95.00 99 GLY A O 1
ATOM 769 N N . LYS A 1 100 ? -19.679 2.935 3.628 1.00 92.94 100 LYS A N 1
ATOM 770 C CA . LYS A 1 100 ? -19.267 4.228 3.064 1.00 92.94 100 LYS A CA 1
ATOM 771 C C . LYS A 1 100 ? -19.884 5.399 3.839 1.00 92.94 100 LYS A C 1
ATOM 773 O O . LYS A 1 100 ? -21.099 5.431 4.098 1.00 92.94 100 LYS A O 1
ATOM 778 N N . GLY A 1 101 ? -19.058 6.396 4.151 1.00 94.50 101 GLY A N 1
ATOM 779 C CA . GLY A 1 101 ? -19.479 7.670 4.736 1.00 94.50 101 GLY A CA 1
ATOM 780 C C . GLY A 1 101 ? -18.437 8.285 5.668 1.00 94.50 101 GLY A C 1
ATOM 781 O O . GLY A 1 101 ? -17.428 7.667 5.989 1.00 94.50 101 GLY A O 1
ATOM 782 N N . SER A 1 102 ? -18.701 9.514 6.113 1.00 96.75 102 SER A N 1
ATOM 783 C CA . SER A 1 102 ? -17.961 10.110 7.230 1.00 96.75 102 SER A CA 1
ATOM 784 C C . SER A 1 102 ? -18.289 9.393 8.544 1.00 96.75 102 SER A C 1
ATOM 786 O O . SER A 1 102 ? -19.347 8.769 8.664 1.00 96.75 102 SER A O 1
ATOM 788 N N . THR A 1 103 ? -17.436 9.546 9.559 1.00 96.62 103 THR A N 1
ATOM 789 C CA . THR A 1 103 ? -17.636 8.989 10.910 1.00 96.62 103 THR A CA 1
ATOM 790 C C . THR A 1 103 ? -19.021 9.324 11.470 1.00 96.62 103 THR A C 1
ATOM 792 O O . THR A 1 103 ? -19.735 8.437 11.925 1.00 96.62 103 THR A O 1
ATOM 795 N N . ALA A 1 104 ? -19.456 10.583 11.342 1.00 95.50 104 ALA A N 1
ATOM 796 C CA . ALA A 1 104 ? -20.786 11.022 11.769 1.00 95.50 104 ALA A CA 1
ATOM 797 C C . ALA A 1 104 ? -21.918 10.310 11.005 1.00 95.50 104 ALA A C 1
ATOM 799 O O . ALA A 1 104 ? -22.910 9.899 11.601 1.00 95.50 104 ALA A O 1
ATOM 800 N N . THR A 1 105 ? -21.754 10.105 9.693 1.00 97.38 105 THR A N 1
ATOM 801 C CA . THR A 1 105 ? -22.751 9.403 8.865 1.00 97.38 105 THR A CA 1
ATOM 802 C C . THR A 1 105 ? -22.887 7.939 9.282 1.00 97.38 105 THR A C 1
ATOM 804 O O . THR A 1 105 ? -23.999 7.413 9.357 1.00 97.38 105 THR A O 1
ATOM 807 N N . LEU A 1 106 ? -21.761 7.276 9.559 1.00 97.38 106 LEU A N 1
ATOM 808 C CA . LEU A 1 106 ? -21.739 5.887 10.013 1.00 97.38 106 LEU A CA 1
ATOM 809 C C . LEU A 1 106 ? -22.324 5.752 11.421 1.00 97.38 106 LEU A C 1
ATOM 811 O O . LEU A 1 106 ? -23.191 4.909 11.637 1.00 97.38 106 LEU A O 1
ATOM 815 N N . ALA A 1 107 ? -21.936 6.632 12.345 1.00 98.12 107 ALA A N 1
ATOM 816 C CA . ALA A 1 107 ? -22.471 6.670 13.702 1.00 98.12 107 ALA A CA 1
ATOM 817 C C . ALA A 1 107 ? -23.997 6.863 13.720 1.00 98.12 107 ALA A C 1
ATOM 819 O O . ALA A 1 107 ? -24.702 6.119 14.404 1.00 98.12 107 ALA A O 1
ATOM 820 N N . ALA A 1 108 ? -24.528 7.796 12.922 1.00 97.56 108 ALA A N 1
ATOM 821 C CA . ALA A 1 108 ? -25.970 8.019 12.802 1.00 97.56 108 ALA A CA 1
ATOM 822 C C . ALA A 1 108 ? -26.697 6.776 12.265 1.00 97.56 108 ALA A C 1
ATOM 824 O O . ALA A 1 108 ? -27.748 6.378 12.773 1.00 97.56 108 ALA A O 1
ATOM 825 N N . ARG A 1 109 ? -26.113 6.118 11.254 1.00 97.88 109 ARG A N 1
ATOM 826 C CA . ARG A 1 109 ? -26.652 4.889 10.657 1.00 97.88 109 ARG A CA 1
ATOM 827 C C . ARG A 1 109 ? -26.704 3.744 11.668 1.00 97.88 109 ARG A C 1
ATOM 829 O O . ARG A 1 109 ? -27.741 3.096 11.782 1.00 97.88 109 ARG A O 1
ATOM 836 N N . ILE A 1 110 ? -25.618 3.521 12.405 1.00 98.06 110 ILE A N 1
ATOM 837 C CA . ILE A 1 110 ? -25.533 2.477 13.432 1.00 98.06 110 ILE A CA 1
ATOM 838 C C . ILE A 1 110 ? -26.511 2.774 14.574 1.00 98.06 110 ILE A C 1
ATOM 840 O O . ILE A 1 110 ? -27.286 1.905 14.966 1.00 98.06 110 ILE A O 1
ATOM 844 N N . SER A 1 111 ? -26.548 4.021 15.055 1.00 98.00 111 SER A N 1
ATOM 845 C CA . SER A 1 111 ? -27.424 4.426 16.159 1.00 98.00 111 SER A CA 1
ATOM 846 C C . SER A 1 111 ? -28.895 4.216 15.804 1.00 98.00 111 SER A C 1
ATOM 848 O O . SER A 1 111 ? -29.654 3.670 16.605 1.00 98.00 111 SER A O 1
ATOM 850 N N . LYS A 1 112 ? -29.291 4.542 14.566 1.00 97.88 112 LYS A N 1
ATOM 851 C CA . LYS A 1 112 ? -30.649 4.295 14.069 1.00 97.88 112 LYS A CA 1
ATOM 852 C C . LYS A 1 112 ? -31.035 2.815 14.143 1.00 97.88 112 LYS A C 1
ATOM 854 O O . LYS A 1 112 ? -32.152 2.509 14.554 1.00 97.88 112 LYS A O 1
ATOM 859 N N . GLU A 1 113 ? -30.134 1.903 13.787 1.00 97.50 113 GLU A N 1
ATOM 860 C CA . GLU A 1 113 ? -30.381 0.459 13.901 1.00 97.50 113 GLU A CA 1
ATOM 861 C C . GLU A 1 113 ? -30.495 0.017 15.367 1.00 97.50 113 GLU A C 1
ATOM 863 O O . GLU A 1 113 ? -31.430 -0.699 15.718 1.00 97.50 113 GLU A O 1
ATOM 868 N N . TRP A 1 114 ? -29.638 0.529 16.253 1.00 97.06 114 TRP A N 1
ATOM 869 C CA . TRP A 1 114 ? -29.695 0.231 17.690 1.00 97.06 114 TRP A CA 1
ATOM 870 C C . TRP A 1 114 ? -30.947 0.767 18.390 1.00 97.06 114 TRP A C 1
ATOM 872 O O . TRP A 1 114 ? -31.306 0.292 19.466 1.00 97.06 114 TRP A O 1
ATOM 882 N N . THR A 1 115 ? -31.623 1.773 17.830 1.00 95.94 115 THR A N 1
ATOM 883 C CA . THR A 1 115 ? -32.872 2.294 18.413 1.00 95.94 115 THR A CA 1
ATOM 884 C C . THR A 1 115 ? -34.101 1.432 18.136 1.00 95.94 115 THR A C 1
ATOM 886 O O . THR A 1 115 ? -35.145 1.699 18.730 1.00 95.94 115 THR A O 1
ATOM 889 N N . LYS A 1 116 ? -33.992 0.411 17.278 1.00 95.56 116 LYS A N 1
ATOM 890 C CA . LYS A 1 116 ? -35.078 -0.538 17.020 1.00 95.56 116 LYS A CA 1
ATOM 891 C C . LYS A 1 116 ? -35.194 -1.536 18.175 1.00 95.56 116 LYS A C 1
ATOM 893 O O . LYS A 1 116 ? -34.190 -2.080 18.634 1.00 95.56 116 LYS A O 1
ATOM 898 N N . ASP A 1 117 ? -36.412 -1.785 18.652 1.00 90.75 117 ASP A N 1
ATOM 899 C CA . ASP A 1 117 ? -36.645 -2.645 19.823 1.00 90.75 117 ASP A CA 1
ATOM 900 C C . ASP A 1 117 ? -36.275 -4.119 19.556 1.00 90.75 117 ASP A C 1
ATOM 902 O O . ASP A 1 117 ? -35.822 -4.842 20.453 1.00 90.75 117 ASP A O 1
ATOM 906 N N . ASP A 1 118 ? -36.389 -4.544 18.299 1.00 90.75 118 ASP A N 1
ATOM 907 C CA . ASP A 1 118 ? -36.075 -5.880 17.793 1.00 90.75 118 ASP A CA 1
ATOM 908 C C . ASP A 1 118 ? -34.605 -6.061 17.388 1.00 90.75 118 ASP A C 1
ATOM 910 O O . ASP A 1 118 ? -34.250 -7.122 16.877 1.00 90.75 118 ASP A O 1
ATOM 914 N N . PHE A 1 119 ? -33.735 -5.077 17.646 1.00 92.38 119 PHE A N 1
ATOM 915 C CA . PHE A 1 119 ? -32.319 -5.178 17.302 1.00 92.38 119 PHE A CA 1
ATOM 916 C C . PHE A 1 119 ? -31.684 -6.441 17.906 1.00 92.38 119 PHE A C 1
ATOM 918 O O . PHE A 1 119 ? -31.581 -6.590 19.128 1.00 92.38 119 PHE A O 1
ATOM 925 N N . GLN A 1 120 ? -31.239 -7.346 17.037 1.00 86.44 120 GLN A N 1
ATOM 926 C CA . GLN A 1 120 ? -30.436 -8.513 17.377 1.00 86.44 120 GLN A CA 1
ATOM 927 C C . GLN A 1 120 ? -29.169 -8.474 16.535 1.00 86.44 120 GLN A C 1
ATOM 929 O O . GLN A 1 120 ? -29.228 -8.264 15.324 1.00 86.44 120 GLN A O 1
ATOM 934 N N . SER A 1 121 ? -28.020 -8.672 17.177 1.00 78.81 121 SER A N 1
ATOM 935 C CA . SER A 1 121 ? -26.768 -8.809 16.444 1.00 78.81 121 SER A CA 1
ATOM 936 C C . SER A 1 121 ? -26.801 -10.098 15.618 1.00 78.81 121 SER A C 1
ATOM 938 O O . SER A 1 121 ? -27.304 -11.137 16.066 1.00 78.81 121 SER A O 1
ATOM 940 N N . LEU A 1 122 ? -26.247 -10.060 14.406 1.00 75.69 122 LEU A N 1
ATOM 941 C CA . LEU A 1 122 ? -26.094 -11.266 13.587 1.00 75.69 122 LEU A CA 1
ATOM 942 C C . LEU A 1 122 ? -25.280 -12.341 14.332 1.00 75.69 122 LEU A C 1
ATOM 944 O O . LEU A 1 122 ? -25.591 -13.528 14.227 1.00 75.69 122 LEU A O 1
ATOM 948 N N . ASN A 1 123 ? -24.336 -11.929 15.184 1.00 68.19 123 ASN A N 1
ATOM 949 C CA . ASN A 1 123 ? -23.522 -12.837 15.995 1.00 68.19 123 ASN A CA 1
ATOM 950 C C . ASN A 1 123 ? -24.345 -13.578 17.057 1.00 68.19 123 ASN A C 1
ATOM 952 O O . ASN A 1 123 ? -24.166 -14.780 17.256 1.00 68.19 123 ASN A O 1
ATOM 956 N N . SER A 1 124 ? -25.307 -12.905 17.700 1.00 62.84 124 SER A N 1
ATOM 957 C CA . SER A 1 124 ? -26.168 -13.556 18.696 1.00 62.84 124 SER A CA 1
ATOM 958 C C . SER A 1 124 ? -27.144 -14.545 18.057 1.00 62.84 124 SER A C 1
ATOM 960 O O . SER A 1 124 ? -27.546 -15.520 18.686 1.00 62.84 124 SER A O 1
ATOM 962 N N . SER A 1 125 ? -27.504 -14.312 16.793 1.00 55.88 125 SER A N 1
ATOM 963 C CA . SER A 1 125 ? -28.375 -15.204 16.019 1.00 55.88 125 SER A CA 1
ATOM 964 C C . SER A 1 125 ? -27.654 -16.489 15.602 1.00 55.88 125 SER A C 1
ATOM 966 O O . SER A 1 125 ? -28.274 -17.550 15.553 1.00 55.88 125 SER A O 1
ATOM 968 N N . LYS A 1 126 ? -26.342 -16.406 15.341 1.00 56.12 126 LYS A N 1
ATOM 969 C CA . LYS A 1 126 ? -25.514 -17.563 14.984 1.00 56.12 126 LYS A CA 1
ATOM 970 C C . LYS A 1 126 ? -25.293 -18.496 16.182 1.00 56.12 126 LYS A C 1
ATOM 972 O O . LYS A 1 126 ? -25.540 -19.689 16.056 1.00 56.12 126 LYS A O 1
ATOM 977 N N . ARG A 1 127 ? -25.011 -17.941 17.373 1.00 55.09 127 ARG A N 1
ATOM 978 C CA . ARG A 1 127 ? -24.872 -18.723 18.623 1.00 55.09 127 ARG A CA 1
ATOM 979 C C . ARG A 1 127 ? -26.112 -19.560 18.963 1.00 55.09 127 ARG A C 1
ATOM 981 O O . ARG A 1 127 ? -25.976 -20.670 19.450 1.00 55.09 127 ARG A O 1
ATOM 988 N N . LYS A 1 128 ? -27.323 -19.070 18.667 1.00 51.09 128 LYS A N 1
ATOM 989 C CA . LYS A 1 128 ? -28.564 -19.801 18.981 1.00 51.09 128 LYS A CA 1
ATOM 990 C C . LYS A 1 128 ? -28.869 -20.961 18.019 1.00 51.09 128 LYS A C 1
ATOM 992 O O . LYS A 1 128 ? -29.715 -21.787 18.333 1.00 51.09 128 LYS A O 1
ATOM 997 N N . ARG A 1 129 ? -28.226 -21.026 16.847 1.00 51.03 129 ARG A N 1
ATOM 998 C CA . ARG A 1 129 ? -28.393 -22.147 15.901 1.00 51.03 129 ARG A CA 1
ATOM 999 C C . ARG A 1 129 ? -27.363 -23.260 16.084 1.00 51.03 129 ARG A C 1
ATOM 1001 O O . ARG A 1 129 ? -27.591 -24.345 15.572 1.00 51.03 129 ARG A O 1
ATOM 1008 N N . GLU A 1 130 ? -26.268 -23.004 16.791 1.00 50.53 130 GLU A N 1
ATOM 1009 C CA . GLU A 1 130 ? -25.170 -23.967 16.949 1.00 50.53 130 GLU A CA 1
ATOM 1010 C C . GLU A 1 130 ? -25.323 -24.876 18.187 1.00 50.53 130 GLU A C 1
ATOM 1012 O O . GLU A 1 130 ? -24.626 -25.878 18.276 1.00 50.53 130 GLU A O 1
ATOM 1017 N N . GLU A 1 131 ? -26.261 -24.602 19.106 1.00 53.12 131 GLU A N 1
ATOM 1018 C CA . GLU A 1 131 ? -26.517 -25.475 20.273 1.00 53.12 131 GLU A CA 1
ATOM 1019 C C . GLU A 1 131 ? -27.402 -26.704 19.972 1.00 53.12 131 GLU A C 1
ATOM 1021 O O . GLU A 1 131 ? -27.385 -27.650 20.755 1.00 53.12 131 GLU A O 1
ATOM 1026 N N . ASP A 1 132 ? -28.127 -26.736 18.846 1.00 49.38 132 ASP A N 1
ATOM 1027 C CA . ASP A 1 132 ? -29.050 -27.841 18.509 1.00 49.38 132 ASP A CA 1
ATOM 1028 C C . ASP A 1 132 ? -28.523 -28.811 17.428 1.00 49.38 132 ASP A C 1
ATOM 1030 O O . ASP A 1 132 ? -29.197 -29.792 17.121 1.00 49.38 132 ASP A O 1
ATOM 1034 N N . ASP A 1 133 ? -27.326 -28.594 16.865 1.00 46.72 133 ASP A N 1
ATOM 1035 C CA . ASP A 1 133 ? -26.787 -29.422 15.765 1.00 46.72 133 ASP A CA 1
ATOM 1036 C C . ASP A 1 133 ? -25.318 -29.835 16.014 1.00 46.72 133 ASP A C 1
ATOM 1038 O O . ASP A 1 133 ? -24.386 -29.544 15.260 1.00 46.72 133 ASP A O 1
ATOM 1042 N N . ASP A 1 134 ? -25.103 -30.536 17.130 1.00 47.59 134 ASP A N 1
ATOM 1043 C CA . ASP A 1 134 ? -23.833 -31.171 17.486 1.00 47.59 134 ASP A CA 1
ATOM 1044 C C . ASP A 1 134 ? -23.654 -32.510 16.740 1.00 47.59 134 ASP A C 1
ATOM 1046 O O . ASP A 1 134 ? -24.205 -33.541 17.138 1.00 47.59 134 ASP A O 1
ATOM 1050 N N . LYS A 1 135 ? -22.889 -32.477 15.635 1.00 47.78 135 LYS A N 1
ATOM 1051 C CA . LYS A 1 135 ? -21.862 -33.464 15.210 1.00 47.78 135 LYS A CA 1
ATOM 1052 C C . LYS A 1 135 ? -21.637 -33.428 13.697 1.00 47.78 135 LYS A C 1
ATOM 1054 O O . LYS A 1 135 ? -22.185 -34.238 12.953 1.00 47.78 135 LYS A O 1
ATOM 1059 N N . SER A 1 136 ? -20.734 -32.569 13.230 1.00 46.25 136 SER A N 1
ATOM 1060 C CA . SER A 1 136 ? -19.606 -32.961 12.361 1.00 46.25 136 SER A CA 1
ATOM 1061 C C . SER A 1 136 ? -18.961 -31.745 11.691 1.00 46.25 136 SER A C 1
ATOM 1063 O O . SER A 1 136 ? -19.629 -30.935 11.062 1.00 46.25 136 SER A O 1
ATOM 1065 N N . LYS A 1 137 ? -17.623 -31.702 11.768 1.00 43.56 137 LYS A N 1
ATOM 1066 C CA . LYS A 1 137 ? -16.698 -30.750 11.123 1.00 43.56 137 LYS A CA 1
ATOM 1067 C C . LYS A 1 137 ? -16.597 -29.359 11.753 1.00 43.56 137 LYS A C 1
ATOM 1069 O O . LYS A 1 137 ? -16.835 -28.343 11.114 1.00 43.56 137 LYS A O 1
ATOM 1074 N N . SER A 1 138 ? -16.069 -29.332 12.970 1.00 47.56 138 SER A N 1
ATOM 1075 C CA . SER A 1 138 ? -15.257 -28.219 13.453 1.00 47.56 138 SER A CA 1
ATOM 1076 C C . SER A 1 138 ? -13.822 -28.371 12.932 1.00 47.56 138 SER A C 1
ATOM 1078 O O . SER A 1 138 ? -13.063 -29.234 13.378 1.00 47.56 138 SER A O 1
ATOM 1080 N N . LYS A 1 139 ? -13.456 -27.539 11.958 1.00 45.75 139 LY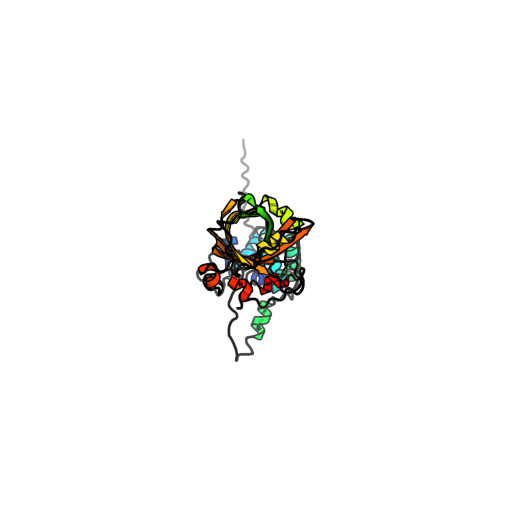S A N 1
ATOM 1081 C CA . LYS A 1 139 ? -12.066 -27.146 11.730 1.00 45.75 139 LYS A CA 1
ATOM 1082 C C . LYS A 1 139 ? -12.039 -25.737 11.141 1.00 45.75 139 LYS A C 1
ATOM 1084 O O . LYS A 1 139 ? -12.686 -25.492 10.129 1.00 45.75 139 LYS A O 1
ATOM 1089 N N . ASP A 1 140 ? -11.300 -24.874 11.827 1.00 43.38 140 ASP A N 1
ATOM 1090 C CA . ASP A 1 140 ? -10.717 -23.627 11.330 1.00 43.38 140 ASP A CA 1
ATOM 1091 C C . ASP A 1 140 ? -11.686 -22.453 11.095 1.00 43.38 140 ASP A C 1
ATOM 1093 O O . ASP A 1 140 ? -11.834 -21.929 9.997 1.00 43.38 140 ASP A O 1
ATOM 1097 N N . LEU A 1 141 ? -12.313 -21.981 12.177 1.00 45.22 141 LEU A N 1
ATOM 1098 C CA . LEU A 1 141 ? -12.724 -20.578 12.286 1.00 45.22 141 LEU A CA 1
ATOM 1099 C C . LEU A 1 141 ? -11.919 -19.956 13.425 1.00 45.22 141 LEU A C 1
ATOM 1101 O O . LEU A 1 141 ? -12.400 -19.847 14.552 1.00 45.22 141 LEU A O 1
ATOM 1105 N N . GLU A 1 142 ? -10.656 -19.645 13.130 1.00 48.19 142 GLU A N 1
ATOM 1106 C CA . GLU A 1 142 ? -9.795 -18.915 14.052 1.00 48.19 142 GLU A CA 1
ATOM 1107 C C . GLU A 1 142 ? -10.319 -17.496 14.293 1.00 48.19 142 GLU A C 1
ATOM 1109 O O . GLU A 1 142 ? -10.889 -16.819 13.432 1.00 48.19 142 GLU A O 1
ATOM 1114 N N . GLU A 1 143 ? -10.146 -17.111 15.548 1.00 45.41 143 GLU A N 1
ATOM 1115 C CA . GLU A 1 143 ? -10.559 -15.885 16.196 1.00 45.41 143 GLU A CA 1
ATOM 1116 C C . GLU A 1 143 ? -9.901 -14.648 15.573 1.00 45.41 143 GLU A C 1
ATOM 1118 O O . GLU A 1 143 ? -8.716 -14.653 15.257 1.00 45.41 143 GLU A O 1
ATOM 1123 N N . GLY A 1 144 ? -10.682 -13.565 15.475 1.00 44.12 144 GLY A N 1
ATOM 1124 C CA . GLY A 1 144 ? -10.218 -12.175 15.529 1.00 44.12 144 GLY A CA 1
ATOM 1125 C C . GLY A 1 144 ? -8.858 -11.891 14.897 1.00 44.12 144 GLY A C 1
ATOM 1126 O O . GLY A 1 144 ? -7.908 -11.594 15.616 1.00 44.12 144 GLY A O 1
ATOM 1127 N N . GLY A 1 145 ? -8.785 -11.954 13.565 1.00 43.94 145 GLY A N 1
ATOM 1128 C CA . GLY A 1 145 ? -7.601 -11.543 12.821 1.00 43.94 145 GLY A CA 1
ATOM 1129 C C . GLY A 1 145 ? -7.239 -10.101 13.161 1.00 43.94 145 GLY A C 1
ATOM 1130 O O . GLY A 1 145 ? -7.912 -9.173 12.714 1.00 43.94 145 GLY A O 1
ATOM 1131 N N . ASP A 1 146 ? -6.181 -9.931 13.956 1.00 47.50 146 ASP A N 1
ATOM 1132 C CA . ASP A 1 146 ? -5.406 -8.697 13.995 1.00 47.50 146 ASP A CA 1
ATOM 1133 C C . ASP A 1 146 ? -5.163 -8.310 12.531 1.00 47.50 146 ASP A C 1
ATOM 1135 O O . ASP A 1 146 ? -4.579 -9.105 11.790 1.00 47.50 146 ASP A O 1
ATOM 1139 N N . ASP A 1 147 ? -5.681 -7.154 12.098 1.00 58.31 147 ASP A N 1
ATOM 1140 C CA . ASP A 1 147 ? -5.536 -6.656 10.728 1.00 58.31 147 ASP A CA 1
ATOM 1141 C C . ASP A 1 147 ? -4.055 -6.730 10.341 1.00 58.31 147 ASP A C 1
ATOM 1143 O O . ASP A 1 147 ? -3.249 -5.888 10.753 1.00 58.31 147 ASP A O 1
ATOM 1147 N N . ASP A 1 148 ? -3.676 -7.778 9.598 1.00 71.94 148 ASP A N 1
ATOM 1148 C CA . ASP A 1 148 ? -2.291 -7.993 9.213 1.00 71.94 148 ASP A CA 1
ATOM 1149 C C . ASP A 1 148 ? -1.894 -6.765 8.408 1.00 71.94 148 ASP A C 1
ATOM 1151 O O . ASP A 1 148 ? -2.401 -6.529 7.311 1.00 71.94 148 ASP A O 1
ATOM 1155 N N . TRP A 1 149 ? -1.004 -5.945 8.962 1.00 72.50 149 TRP A N 1
ATOM 1156 C CA . TRP A 1 149 ? -0.557 -4.701 8.336 1.00 72.50 149 TRP A CA 1
ATOM 1157 C C . TRP A 1 149 ? 0.089 -4.948 6.961 1.00 72.50 149 TRP A C 1
ATOM 1159 O O . TRP A 1 149 ? 0.315 -4.007 6.201 1.00 72.50 149 TRP A O 1
ATOM 1169 N N . ARG A 1 150 ? 0.380 -6.216 6.636 1.00 75.50 150 ARG A N 1
ATOM 1170 C CA . ARG A 1 150 ? 0.852 -6.711 5.338 1.00 75.50 150 ARG A CA 1
ATOM 1171 C C . ARG A 1 150 ? -0.263 -6.942 4.309 1.00 75.50 150 ARG A C 1
ATOM 1173 O O . ARG A 1 150 ? 0.036 -7.109 3.128 1.00 75.50 150 ARG A O 1
ATOM 1180 N N . SER A 1 151 ? -1.526 -6.956 4.736 1.00 76.81 151 SER A N 1
ATOM 1181 C CA . SER A 1 151 ? -2.717 -7.140 3.897 1.00 76.81 151 SER A CA 1
ATOM 1182 C C . SER A 1 151 ? -2.877 -6.058 2.812 1.00 76.81 151 SER A C 1
ATOM 1184 O O . SER A 1 151 ? -3.120 -6.419 1.648 1.00 76.81 151 SER A O 1
ATOM 1186 N N . PRO A 1 152 ? -2.677 -4.751 3.107 1.00 80.88 152 PRO A N 1
ATOM 1187 C CA . PRO A 1 152 ? -2.749 -3.697 2.099 1.00 80.88 152 PRO A CA 1
ATOM 1188 C C . PRO A 1 152 ? -1.759 -3.902 0.946 1.00 80.88 152 PRO A C 1
ATOM 1190 O O . PRO A 1 152 ? -0.613 -4.313 1.141 1.00 80.88 152 PRO A O 1
ATOM 1193 N N . LEU A 1 153 ? -2.192 -3.551 -0.269 1.00 86.12 153 LEU A N 1
ATOM 1194 C CA . LEU A 1 153 ? -1.306 -3.437 -1.423 1.00 86.12 153 LEU A CA 1
ATOM 1195 C C . LEU A 1 153 ? -0.800 -2.002 -1.538 1.00 86.12 153 LEU A C 1
ATOM 1197 O O . LEU A 1 153 ? -1.565 -1.037 -1.489 1.00 86.12 153 LEU A O 1
ATOM 1201 N N . PHE A 1 154 ? 0.505 -1.866 -1.731 1.00 92.12 154 PHE A N 1
ATOM 1202 C CA . PHE A 1 154 ? 1.140 -0.584 -1.999 1.00 92.12 154 PHE A CA 1
ATOM 1203 C C . PHE A 1 154 ? 1.427 -0.499 -3.490 1.00 92.12 154 PHE A C 1
ATOM 1205 O O . PHE A 1 154 ? 2.255 -1.248 -4.002 1.00 92.12 154 PHE A O 1
ATOM 1212 N N . TYR A 1 155 ? 0.757 0.401 -4.198 1.00 93.62 155 TYR A N 1
ATOM 1213 C CA . TYR A 1 155 ? 1.008 0.634 -5.614 1.00 93.62 155 TYR A CA 1
ATOM 1214 C C . TYR A 1 155 ? 2.072 1.710 -5.776 1.00 93.62 155 TYR A C 1
ATOM 1216 O O . TYR A 1 155 ? 1.945 2.807 -5.241 1.00 93.62 155 TYR A O 1
ATOM 1224 N N . TRP A 1 156 ? 3.117 1.394 -6.528 1.00 96.31 156 TRP A N 1
ATOM 1225 C CA . TRP A 1 156 ? 4.244 2.260 -6.843 1.00 96.31 156 TRP A CA 1
ATOM 1226 C C . TRP A 1 156 ? 4.186 2.595 -8.318 1.00 96.31 156 TRP A C 1
ATOM 1228 O O . TRP A 1 156 ? 4.253 1.700 -9.159 1.00 96.31 156 TRP A O 1
ATOM 1238 N N . LYS A 1 157 ? 4.077 3.879 -8.635 1.00 95.38 157 LYS A N 1
ATOM 1239 C CA . LYS A 1 157 ? 3.926 4.356 -10.003 1.00 95.38 157 LYS A CA 1
ATOM 1240 C C . LYS A 1 157 ? 4.952 5.435 -10.282 1.00 95.38 157 LYS A C 1
ATOM 1242 O O . LYS A 1 157 ? 5.094 6.384 -9.512 1.00 95.38 157 LYS A O 1
ATOM 1247 N N . GLY A 1 158 ? 5.681 5.302 -11.384 1.00 96.06 158 GLY A N 1
ATOM 1248 C CA . GLY A 1 158 ? 6.710 6.274 -11.710 1.00 96.06 158 GLY A CA 1
ATOM 1249 C C . GLY A 1 158 ? 7.309 6.137 -13.094 1.00 96.06 158 GLY A C 1
ATOM 1250 O O . GLY A 1 158 ? 7.084 5.171 -13.816 1.00 96.06 158 GLY A O 1
ATOM 1251 N N . MET A 1 159 ? 8.128 7.124 -13.418 1.00 95.81 159 MET A N 1
ATOM 1252 C CA . MET A 1 159 ? 8.878 7.216 -14.659 1.00 95.81 159 MET A CA 1
ATOM 1253 C C . MET A 1 159 ? 10.135 6.363 -14.574 1.00 95.81 159 MET A C 1
ATOM 1255 O O . MET A 1 159 ? 10.929 6.540 -13.643 1.00 95.81 159 MET A O 1
ATOM 1259 N N . LEU A 1 160 ? 10.315 5.469 -15.542 1.00 95.69 160 LEU A N 1
ATOM 1260 C CA . LEU A 1 160 ? 11.520 4.673 -15.733 1.00 95.69 160 LEU A CA 1
ATOM 1261 C C . LEU A 1 160 ? 12.335 5.277 -16.881 1.00 95.69 160 LEU A C 1
ATOM 1263 O O . LEU A 1 160 ? 11.861 5.382 -18.006 1.00 95.69 160 LEU A O 1
ATOM 1267 N N . ILE A 1 161 ? 13.562 5.688 -16.586 1.00 94.06 161 ILE A N 1
ATOM 1268 C CA . ILE A 1 161 ? 14.457 6.356 -17.532 1.00 94.06 161 ILE A CA 1
ATOM 1269 C C . ILE A 1 161 ? 15.743 5.545 -17.637 1.00 94.06 161 ILE A C 1
ATOM 1271 O O . ILE A 1 161 ? 16.354 5.222 -16.615 1.00 94.06 161 ILE A O 1
ATOM 1275 N N . HIS A 1 162 ? 16.175 5.255 -18.862 1.00 92.56 162 HIS A N 1
ATOM 1276 C CA . HIS A 1 162 ? 17.474 4.652 -19.139 1.00 92.56 162 HIS A CA 1
ATOM 1277 C C . HIS A 1 162 ? 18.495 5.736 -19.488 1.00 92.56 162 HIS A C 1
ATOM 1279 O O . HIS A 1 162 ? 18.394 6.413 -20.505 1.00 92.56 162 HIS A O 1
ATOM 1285 N N . ASP A 1 163 ? 19.467 5.916 -18.601 1.00 92.19 163 ASP A N 1
ATOM 1286 C CA . ASP A 1 163 ? 20.645 6.752 -18.801 1.00 92.19 163 ASP A CA 1
ATOM 1287 C C . ASP A 1 163 ? 21.668 5.919 -19.587 1.00 92.19 163 ASP A C 1
ATOM 1289 O O . ASP A 1 163 ? 22.414 5.135 -18.993 1.00 92.19 163 ASP A O 1
ATOM 1293 N N . VAL A 1 164 ? 21.617 6.030 -20.920 1.00 89.75 164 VAL A N 1
ATOM 1294 C CA . VAL A 1 164 ? 22.411 5.223 -21.866 1.00 89.75 164 VAL A CA 1
ATOM 1295 C C . VAL A 1 164 ? 23.907 5.400 -21.616 1.00 89.75 164 VAL A C 1
ATOM 1297 O O . VAL A 1 164 ? 24.634 4.412 -21.535 1.00 89.75 164 VAL A O 1
ATOM 1300 N N . ASP A 1 165 ? 24.351 6.637 -21.383 1.00 90.38 165 ASP A N 1
ATOM 1301 C CA . ASP A 1 165 ? 25.761 6.968 -21.149 1.00 90.38 165 ASP A CA 1
ATOM 1302 C C . ASP A 1 165 ? 26.319 6.280 -19.899 1.00 90.38 165 ASP A C 1
ATOM 1304 O O . ASP A 1 165 ? 27.492 5.912 -19.836 1.00 90.38 165 ASP A O 1
ATOM 1308 N N . LYS A 1 166 ? 25.474 6.107 -18.878 1.00 92.00 166 LYS A N 1
ATOM 1309 C CA . LYS A 1 166 ? 25.856 5.473 -17.609 1.00 92.00 166 LYS A CA 1
ATOM 1310 C C . LYS A 1 166 ? 25.443 4.012 -17.522 1.00 92.00 166 LYS A C 1
ATOM 1312 O O . LYS A 1 166 ? 25.723 3.398 -16.493 1.00 92.00 166 LYS A O 1
ATOM 1317 N N . ASN A 1 167 ? 24.761 3.485 -18.540 1.00 89.88 167 ASN A N 1
ATOM 1318 C CA . ASN A 1 167 ? 24.118 2.172 -18.533 1.00 89.88 167 ASN A CA 1
ATOM 1319 C C . ASN A 1 167 ? 23.303 1.945 -17.240 1.00 89.88 167 ASN A C 1
ATOM 1321 O O . ASN A 1 167 ? 23.443 0.931 -16.552 1.00 89.88 167 ASN A O 1
ATOM 1325 N N . LYS A 1 168 ? 22.507 2.951 -16.845 1.00 94.38 168 LYS A N 1
ATOM 1326 C CA . LYS A 1 168 ? 21.748 2.948 -15.583 1.00 94.38 168 LYS A CA 1
ATOM 1327 C C . LYS A 1 168 ? 20.268 3.177 -15.807 1.00 94.38 168 LYS A C 1
ATOM 1329 O O . LYS A 1 168 ? 19.872 4.084 -16.530 1.00 94.38 168 LYS A O 1
ATOM 1334 N N . LEU A 1 169 ? 19.444 2.438 -15.075 1.00 95.88 169 LEU A N 1
ATOM 1335 C CA . LEU A 1 169 ? 18.021 2.724 -14.960 1.00 95.88 169 LEU A CA 1
ATOM 1336 C C . LEU A 1 169 ? 17.762 3.609 -13.750 1.00 95.88 169 LEU A C 1
ATOM 1338 O O . LEU A 1 169 ? 18.298 3.371 -12.668 1.00 95.88 169 LEU A O 1
ATOM 1342 N N . LYS A 1 170 ? 16.905 4.609 -13.924 1.00 96.94 170 LYS A N 1
ATOM 1343 C CA . LYS A 1 170 ? 16.389 5.458 -12.852 1.00 96.94 170 LYS A CA 1
ATOM 1344 C C . LYS A 1 170 ? 14.879 5.336 -12.835 1.00 96.94 170 LYS A C 1
ATOM 1346 O O . LYS A 1 170 ? 14.238 5.569 -13.853 1.00 96.94 170 LYS A O 1
ATOM 1351 N N . TRP A 1 171 ? 14.320 4.997 -11.684 1.00 97.88 171 TRP A N 1
ATOM 1352 C CA . TRP A 1 171 ? 12.881 4.914 -11.484 1.00 97.88 171 TRP A CA 1
ATOM 1353 C C . TRP A 1 171 ? 12.460 5.883 -10.389 1.00 97.88 171 TRP A C 1
ATOM 1355 O O . TRP A 1 171 ? 12.976 5.834 -9.273 1.00 97.88 171 TRP A O 1
ATOM 1365 N N . SER A 1 172 ? 11.550 6.799 -10.699 1.00 97.56 172 SER A N 1
ATOM 1366 C CA . SER A 1 172 ? 11.092 7.793 -9.726 1.00 97.56 172 SER A CA 1
ATOM 1367 C C . SER A 1 172 ? 9.625 8.127 -9.899 1.00 97.56 172 SER A C 1
ATOM 1369 O O . SER A 1 172 ? 9.133 8.205 -11.024 1.00 97.56 172 SER A O 1
ATOM 1371 N N . GLY A 1 173 ? 8.935 8.358 -8.790 1.00 96.88 173 GLY A N 1
ATOM 1372 C CA . GLY A 1 173 ? 7.495 8.564 -8.804 1.00 96.88 173 GLY A CA 1
ATOM 1373 C C . GLY A 1 173 ? 6.912 8.696 -7.409 1.00 96.88 173 GLY A C 1
ATOM 1374 O O . GLY A 1 173 ? 7.559 9.254 -6.519 1.00 96.88 173 GLY A O 1
ATOM 1375 N N . SER A 1 174 ? 5.692 8.199 -7.239 1.00 96.56 174 SER A N 1
ATOM 1376 C CA . SER A 1 174 ? 4.983 8.177 -5.965 1.00 96.56 174 SER A CA 1
ATOM 1377 C C . SER A 1 174 ? 4.286 6.845 -5.729 1.00 96.56 174 SER A C 1
ATOM 1379 O O . SER A 1 174 ? 4.068 6.057 -6.652 1.00 96.56 174 SER A O 1
ATOM 1381 N N . TRP A 1 175 ? 3.960 6.576 -4.470 1.00 95.50 175 TRP A N 1
ATOM 1382 C CA . TRP A 1 175 ? 3.219 5.383 -4.096 1.00 95.50 175 TRP A CA 1
ATOM 1383 C C . TRP A 1 175 ? 1.946 5.727 -3.313 1.00 95.50 175 TRP A C 1
ATOM 1385 O O . TRP A 1 175 ? 1.822 6.795 -2.701 1.00 95.50 175 TRP A O 1
ATOM 1395 N N . ALA A 1 176 ? 0.973 4.826 -3.378 1.00 92.62 176 ALA A N 1
ATOM 1396 C CA . ALA A 1 176 ? -0.303 4.919 -2.682 1.00 92.62 176 ALA A CA 1
ATOM 1397 C C . ALA A 1 176 ? -0.683 3.543 -2.125 1.00 92.62 176 ALA A C 1
ATOM 1399 O O . ALA A 1 176 ? -0.408 2.517 -2.750 1.00 92.62 176 ALA A O 1
ATOM 1400 N N . SER A 1 177 ? -1.282 3.513 -0.937 1.00 88.19 177 SER A N 1
ATOM 1401 C CA . SER A 1 177 ? -1.886 2.298 -0.395 1.00 88.19 177 SER A CA 1
ATOM 1402 C C . SER A 1 177 ? -3.313 2.156 -0.916 1.00 88.19 177 SER A C 1
ATOM 1404 O O . SER A 1 177 ? -4.053 3.134 -1.005 1.00 88.19 177 SER A O 1
ATOM 1406 N N . ALA A 1 178 ? -3.709 0.932 -1.244 1.00 79.06 178 ALA A N 1
ATOM 1407 C CA . ALA A 1 178 ? -5.089 0.596 -1.552 1.00 79.06 178 ALA A CA 1
ATOM 1408 C C . ALA A 1 178 ? -5.422 -0.803 -1.025 1.00 79.06 178 ALA A C 1
ATOM 1410 O O . ALA A 1 178 ? -4.553 -1.666 -0.861 1.00 79.06 178 ALA A O 1
ATOM 1411 N N . LEU A 1 179 ? -6.709 -1.030 -0.764 1.00 67.94 179 LEU A N 1
ATOM 1412 C CA . LEU A 1 179 ? -7.216 -2.386 -0.595 1.00 67.94 179 LEU A CA 1
ATOM 1413 C C . LEU A 1 179 ? -7.121 -3.100 -1.943 1.00 67.94 179 LEU A C 1
ATOM 1415 O O . LEU A 1 179 ? -7.427 -2.506 -2.976 1.00 67.94 179 LEU A O 1
ATOM 1419 N N . ALA A 1 180 ? -6.730 -4.375 -1.931 1.00 60.53 180 ALA A N 1
ATOM 1420 C CA . ALA A 1 180 ? -6.561 -5.151 -3.160 1.00 60.53 180 ALA A CA 1
ATOM 1421 C C . ALA A 1 180 ? -7.835 -5.198 -4.023 1.00 60.53 180 ALA A C 1
ATOM 1423 O O . ALA A 1 180 ? -7.755 -5.266 -5.245 1.00 60.53 180 ALA A O 1
ATOM 1424 N N . GLU A 1 181 ? -9.003 -5.109 -3.388 1.00 66.69 181 GLU A N 1
ATOM 1425 C CA . GLU A 1 181 ? -10.317 -5.097 -4.035 1.00 66.69 181 GLU A CA 1
ATOM 1426 C C . GLU A 1 181 ? -10.599 -3.815 -4.829 1.00 66.69 181 GLU A C 1
ATOM 1428 O O . GLU A 1 181 ? -11.355 -3.845 -5.796 1.00 66.69 181 GLU A O 1
ATOM 1433 N N . ASN A 1 182 ? -9.971 -2.697 -4.453 1.00 71.88 182 ASN A N 1
ATOM 1434 C CA . ASN A 1 182 ? -10.173 -1.403 -5.106 1.00 71.88 182 ASN A CA 1
ATOM 1435 C C . ASN A 1 182 ? -9.306 -1.238 -6.364 1.00 71.88 182 ASN A C 1
ATOM 1437 O O . ASN A 1 182 ? -9.540 -0.325 -7.154 1.00 71.88 182 ASN A O 1
ATOM 1441 N N . GLY A 1 183 ? -8.320 -2.121 -6.556 1.00 78.19 183 GLY A N 1
ATOM 1442 C CA . GLY A 1 183 ? -7.407 -2.091 -7.690 1.00 78.19 183 GLY A CA 1
ATOM 1443 C C . GLY A 1 183 ? -6.424 -0.914 -7.674 1.00 78.19 183 GLY A C 1
ATOM 1444 O O . GLY A 1 183 ? -6.108 -0.356 -6.624 1.00 78.19 183 GLY A O 1
ATOM 1445 N N . LEU A 1 184 ? -5.892 -0.575 -8.854 1.00 83.56 184 LEU A N 1
ATOM 1446 C CA . LEU A 1 184 ? -4.905 0.488 -9.043 1.00 83.56 184 LEU A CA 1
ATOM 1447 C C . LEU A 1 184 ? -5.524 1.876 -8.757 1.00 83.56 184 LEU A C 1
ATOM 1449 O O . LEU A 1 184 ? -6.491 2.245 -9.428 1.00 83.56 184 LEU A O 1
ATOM 1453 N N . PRO A 1 185 ? -4.941 2.673 -7.839 1.00 87.69 185 PRO A N 1
ATOM 1454 C CA . PRO A 1 185 ? -5.316 4.068 -7.608 1.00 87.69 185 PRO A CA 1
ATOM 1455 C C . PRO A 1 185 ? -5.368 4.913 -8.885 1.00 87.69 185 PRO A C 1
ATOM 1457 O O . PRO A 1 185 ? -4.559 4.742 -9.803 1.00 87.69 185 PRO A O 1
ATOM 1460 N N . ASN A 1 186 ? -6.296 5.871 -8.933 1.00 87.94 186 ASN A N 1
ATOM 1461 C CA . ASN A 1 186 ? -6.382 6.818 -10.048 1.00 87.94 186 ASN A CA 1
ATOM 1462 C C . ASN A 1 186 ? -5.196 7.811 -10.057 1.00 87.94 186 ASN A C 1
ATOM 1464 O O . ASN A 1 186 ? -4.456 7.963 -9.084 1.00 87.94 186 ASN A O 1
ATOM 1468 N N . GLU A 1 187 ? -5.014 8.522 -11.173 1.00 89.44 187 GLU A N 1
ATOM 1469 C CA . GLU A 1 187 ? -3.895 9.465 -11.347 1.00 89.44 187 GLU A CA 1
ATOM 1470 C C . GLU A 1 187 ? -3.924 10.632 -10.343 1.00 89.44 187 GLU A C 1
ATOM 1472 O O . GLU A 1 187 ? -2.875 11.145 -9.938 1.00 89.44 187 GLU A O 1
ATOM 1477 N N . GLU A 1 188 ? -5.116 11.053 -9.912 1.00 90.44 188 GLU A N 1
ATOM 1478 C CA . GLU A 1 188 ? -5.260 12.123 -8.925 1.00 90.44 188 GLU A CA 1
ATOM 1479 C C . GLU A 1 188 ? -4.717 11.707 -7.557 1.00 90.44 188 GLU A C 1
ATOM 1481 O O . GLU A 1 188 ? -4.094 12.520 -6.873 1.00 90.44 188 GLU A O 1
ATOM 1486 N N . GLU A 1 189 ? -4.918 10.451 -7.158 1.00 88.12 189 GLU A N 1
ATOM 1487 C CA . GLU A 1 189 ? -4.385 9.898 -5.912 1.00 88.12 189 GLU A CA 1
ATOM 1488 C C . GLU A 1 189 ? -2.855 9.902 -5.920 1.00 88.12 189 GLU A C 1
ATOM 1490 O O . GLU A 1 189 ? -2.246 10.467 -5.010 1.00 88.12 189 GLU A O 1
ATOM 1495 N N . PHE A 1 190 ? -2.221 9.408 -6.988 1.00 89.56 190 PHE A N 1
ATOM 1496 C CA . PHE A 1 190 ? -0.761 9.477 -7.132 1.00 89.56 190 PHE A CA 1
ATOM 1497 C C . PHE A 1 190 ? -0.229 10.914 -7.159 1.00 89.56 190 PHE A C 1
ATOM 1499 O O . PHE A 1 190 ? 0.850 11.197 -6.625 1.00 89.56 190 PHE A O 1
ATOM 1506 N N . SER A 1 191 ? -0.985 11.836 -7.760 1.00 89.88 191 SER A N 1
ATOM 1507 C CA . SER A 1 191 ? -0.633 13.256 -7.808 1.00 89.88 191 SER A CA 1
ATOM 1508 C C . SER A 1 191 ? -0.690 13.907 -6.424 1.00 89.88 191 SER A C 1
ATOM 1510 O O . SER A 1 191 ? 0.206 14.680 -6.074 1.00 89.88 191 SER A O 1
ATOM 1512 N N . LYS A 1 192 ? -1.696 13.560 -5.609 1.00 89.50 192 LYS A N 1
ATOM 1513 C CA . LYS A 1 192 ? -1.840 14.028 -4.220 1.00 89.50 192 LYS A CA 1
ATOM 1514 C C . LYS A 1 192 ? -0.716 13.493 -3.336 1.00 89.50 192 LYS A C 1
ATOM 1516 O O . LYS A 1 192 ? -0.138 14.254 -2.561 1.00 89.50 192 LYS A O 1
ATOM 1521 N N . THR A 1 193 ? -0.353 12.221 -3.494 1.00 88.94 193 THR A N 1
ATOM 1522 C CA . THR A 1 193 ? 0.687 11.590 -2.671 1.00 88.94 193 THR A CA 1
ATOM 1523 C C . THR A 1 193 ? 2.107 11.929 -3.116 1.00 88.94 193 THR A C 1
ATOM 1525 O O . THR A 1 193 ? 3.051 11.679 -2.377 1.00 88.94 193 THR A O 1
ATOM 1528 N N . LYS A 1 194 ? 2.317 12.565 -4.275 1.00 89.06 194 LYS A N 1
ATOM 1529 C CA . LYS A 1 194 ? 3.661 12.873 -4.802 1.00 89.06 194 LYS A CA 1
ATOM 1530 C C . LYS A 1 194 ? 4.560 13.666 -3.850 1.00 89.06 194 LYS A C 1
ATOM 1532 O O . LYS A 1 194 ? 5.781 13.530 -3.912 1.00 89.06 194 LYS A O 1
ATOM 1537 N N . LYS A 1 195 ? 3.974 14.495 -2.982 1.00 87.75 195 LYS A N 1
ATOM 1538 C CA . LYS A 1 195 ? 4.720 15.294 -1.995 1.00 87.75 195 LYS A CA 1
ATOM 1539 C C . LYS A 1 195 ? 5.103 14.504 -0.743 1.00 87.75 195 LYS A C 1
ATOM 1541 O O . LYS A 1 195 ? 6.149 14.781 -0.170 1.00 87.75 195 LYS A O 1
ATOM 1546 N N . THR A 1 196 ? 4.276 13.550 -0.328 1.00 90.69 196 THR A N 1
ATOM 1547 C CA . THR A 1 196 ? 4.431 12.817 0.939 1.00 90.69 196 THR A CA 1
ATOM 1548 C C . THR A 1 196 ? 5.021 11.422 0.740 1.00 90.69 196 THR A C 1
ATOM 1550 O O . THR A 1 196 ? 5.849 10.980 1.526 1.00 90.69 196 THR A O 1
ATOM 1553 N N . ASN A 1 197 ? 4.683 10.772 -0.370 1.00 94.38 197 ASN A N 1
ATOM 1554 C CA . ASN A 1 197 ? 5.002 9.381 -0.682 1.00 94.38 197 ASN A CA 1
ATOM 1555 C C . ASN A 1 197 ? 5.851 9.271 -1.956 1.00 94.38 197 ASN A C 1
ATOM 1557 O O . ASN A 1 197 ? 5.634 8.409 -2.809 1.00 94.38 197 ASN A O 1
ATOM 1561 N N . GLY A 1 198 ? 6.788 10.200 -2.140 1.00 96.56 198 GLY A N 1
ATOM 1562 C CA . GLY A 1 198 ? 7.697 10.197 -3.283 1.00 96.56 198 GLY A CA 1
ATOM 1563 C C . GLY A 1 198 ? 8.782 9.127 -3.157 1.00 96.56 198 GLY A C 1
ATOM 1564 O O . GLY A 1 198 ? 9.206 8.788 -2.055 1.00 96.56 198 GLY A O 1
ATOM 1565 N N . PHE A 1 199 ? 9.289 8.625 -4.282 1.00 97.88 199 PHE A N 1
ATOM 1566 C CA . PHE A 1 199 ? 10.423 7.702 -4.293 1.00 97.88 199 PHE A CA 1
ATOM 1567 C C . PHE A 1 199 ? 11.389 7.951 -5.449 1.00 97.88 199 PHE A C 1
ATOM 1569 O O . PHE A 1 199 ? 11.025 8.510 -6.489 1.00 97.88 199 PHE A O 1
ATOM 1576 N N . LYS A 1 200 ? 12.638 7.507 -5.266 1.00 97.94 200 LYS A N 1
ATOM 1577 C CA . LYS A 1 200 ? 13.697 7.508 -6.284 1.00 97.94 200 LYS A CA 1
ATOM 1578 C C . LYS A 1 200 ? 14.600 6.291 -6.103 1.00 97.94 200 LYS A C 1
ATOM 1580 O O . LYS A 1 200 ? 15.235 6.159 -5.056 1.00 97.94 200 LYS A O 1
ATOM 1585 N N . LEU A 1 201 ? 14.696 5.451 -7.129 1.00 97.88 201 LEU A N 1
ATOM 1586 C CA . LEU A 1 201 ? 15.594 4.303 -7.204 1.00 97.88 201 LEU A CA 1
ATOM 1587 C C . LEU A 1 201 ? 16.490 4.380 -8.441 1.00 97.88 201 LEU A C 1
ATOM 1589 O O . LEU A 1 201 ? 16.102 4.918 -9.477 1.00 97.88 201 LEU A O 1
ATOM 1593 N N . GLU A 1 202 ? 17.682 3.809 -8.337 1.00 97.75 202 GLU A N 1
ATOM 1594 C CA . GLU A 1 202 ? 18.620 3.625 -9.441 1.00 97.75 202 GLU A CA 1
ATOM 1595 C C . GLU A 1 202 ? 19.156 2.192 -9.474 1.00 97.75 202 GLU A C 1
ATOM 1597 O O . GLU A 1 202 ? 19.346 1.573 -8.421 1.00 97.75 202 GLU A O 1
ATOM 1602 N N . SER A 1 203 ? 19.430 1.671 -10.671 1.00 97.25 203 SER A N 1
ATOM 1603 C CA . SER A 1 203 ? 20.085 0.374 -10.820 1.00 97.25 203 SER A CA 1
ATOM 1604 C C . SER A 1 203 ? 21.526 0.416 -10.296 1.00 97.25 203 SER A C 1
ATOM 1606 O O . SER A 1 203 ? 22.251 1.411 -10.412 1.00 97.25 203 SER A O 1
ATOM 1608 N N . VAL A 1 204 ? 21.947 -0.693 -9.696 1.00 95.88 204 VAL A N 1
ATOM 1609 C CA . VAL A 1 204 ? 23.281 -0.898 -9.133 1.00 95.88 204 VAL A CA 1
ATOM 1610 C C . VAL A 1 204 ? 2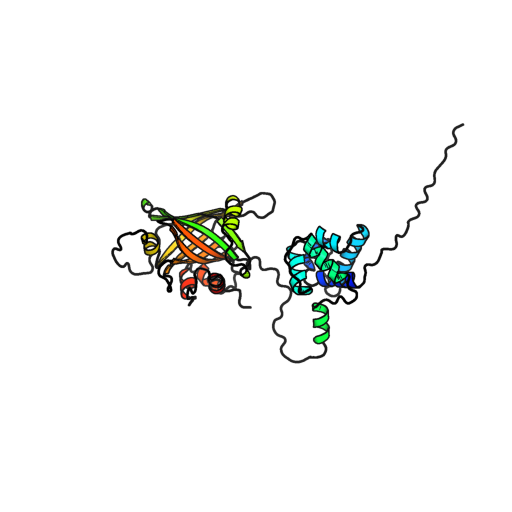4.038 -1.881 -10.010 1.00 95.88 204 VAL A C 1
ATOM 1612 O O . VAL A 1 204 ? 23.743 -3.076 -10.008 1.00 95.88 204 VAL A O 1
ATOM 1615 N N . GLY A 1 205 ? 25.045 -1.366 -10.714 1.00 93.25 205 GLY A N 1
ATOM 1616 C CA . GLY A 1 205 ? 25.795 -2.133 -11.704 1.00 93.25 205 GLY A CA 1
ATOM 1617 C C . GLY A 1 205 ? 24.985 -2.390 -12.973 1.00 93.25 205 GLY A C 1
ATOM 1618 O O . GLY A 1 205 ? 23.919 -1.805 -13.180 1.00 93.25 205 GLY A O 1
ATOM 1619 N N . GLU A 1 206 ? 25.520 -3.262 -13.822 1.00 91.94 206 GLU A N 1
ATOM 1620 C CA . GLU A 1 206 ? 24.869 -3.654 -15.068 1.00 91.94 206 GLU A CA 1
ATOM 1621 C C . GLU A 1 206 ? 23.750 -4.666 -14.816 1.00 91.94 206 GLU A C 1
ATOM 1623 O O . GLU A 1 206 ? 23.850 -5.549 -13.956 1.00 91.94 206 GLU A O 1
ATOM 1628 N N . LEU A 1 207 ? 22.682 -4.552 -15.602 1.00 92.69 207 LEU A N 1
ATOM 1629 C CA . LEU A 1 207 ? 21.619 -5.546 -15.607 1.00 92.69 207 LEU A CA 1
ATOM 1630 C C . LEU A 1 207 ? 22.119 -6.830 -16.272 1.00 92.69 207 LEU A C 1
ATOM 1632 O O . LEU A 1 207 ? 22.673 -6.809 -17.371 1.00 92.69 207 LEU A O 1
ATOM 1636 N N . LYS A 1 208 ? 21.882 -7.964 -15.619 1.00 92.69 208 LYS A N 1
ATOM 1637 C CA . LYS A 1 208 ? 22.296 -9.286 -16.085 1.00 92.69 208 LYS A CA 1
ATOM 1638 C C . LYS A 1 208 ? 21.251 -9.852 -17.036 1.00 92.69 208 LYS A C 1
ATOM 1640 O O . LYS A 1 208 ? 20.091 -9.984 -16.648 1.00 92.69 208 LYS A O 1
ATOM 1645 N N . SER A 1 209 ? 21.661 -10.235 -18.244 1.00 90.38 209 SER A N 1
ATOM 1646 C CA . SER A 1 209 ? 20.803 -10.997 -19.159 1.00 90.38 209 SER A CA 1
ATOM 1647 C C . SER A 1 209 ? 20.673 -12.444 -18.682 1.00 90.38 209 SER A C 1
ATOM 1649 O O . SER A 1 209 ? 21.669 -13.074 -18.332 1.00 90.38 209 SER A O 1
ATOM 1651 N N . SER A 1 210 ? 19.449 -12.966 -18.653 1.00 79.94 210 SER A N 1
ATOM 1652 C CA . SER A 1 210 ? 19.173 -14.407 -18.532 1.00 79.94 210 SER A CA 1
ATOM 1653 C C . SER A 1 210 ? 19.197 -15.121 -19.873 1.00 79.94 210 SER A C 1
ATOM 1655 O O . SER A 1 210 ? 19.496 -16.311 -19.932 1.00 79.94 210 SER A O 1
ATOM 1657 N N . LEU A 1 211 ? 18.882 -14.389 -20.939 1.00 74.12 211 LEU A N 1
ATOM 1658 C CA . LEU A 1 211 ? 18.795 -14.929 -22.279 1.00 74.12 211 LEU A CA 1
ATOM 1659 C C . LEU A 1 211 ? 20.167 -14.843 -22.958 1.00 74.12 211 LEU A C 1
ATOM 1661 O O . LEU A 1 211 ? 20.872 -13.837 -22.781 1.00 74.12 211 LEU A O 1
ATOM 1665 N N . PRO A 1 212 ? 20.560 -15.871 -23.734 1.00 61.53 212 PRO A N 1
ATOM 1666 C CA . PRO A 1 212 ? 21.718 -15.773 -24.608 1.00 61.53 212 PRO A CA 1
ATOM 1667 C C . PRO A 1 212 ? 21.506 -14.580 -25.542 1.00 61.53 212 PRO A C 1
ATOM 1669 O O . PRO A 1 212 ? 20.448 -14.434 -26.150 1.00 61.53 212 PRO A O 1
ATOM 1672 N N . SER A 1 213 ? 22.489 -13.686 -25.590 1.00 54.59 213 SER A N 1
ATOM 1673 C CA . SER A 1 213 ? 22.428 -12.431 -26.333 1.00 54.59 213 SER A CA 1
ATOM 1674 C C . SER A 1 213 ? 22.195 -12.691 -27.822 1.00 54.59 213 SER A C 1
ATOM 1676 O O . SER A 1 213 ? 23.128 -12.989 -28.567 1.00 54.59 213 SER A O 1
ATOM 1678 N N . ASN A 1 214 ? 20.949 -12.548 -28.275 1.00 50.69 214 ASN A N 1
ATOM 1679 C CA . ASN A 1 214 ? 20.680 -12.410 -29.699 1.00 50.69 214 ASN A CA 1
ATOM 1680 C C . ASN A 1 214 ? 21.235 -11.055 -30.146 1.00 50.69 214 ASN A C 1
ATOM 1682 O O . ASN A 1 214 ? 20.907 -10.005 -29.595 1.00 50.69 214 ASN A O 1
ATOM 1686 N N . LYS A 1 215 ? 22.188 -11.117 -31.076 1.00 49.19 215 LYS A N 1
ATOM 1687 C CA . LYS A 1 215 ? 23.005 -9.990 -31.526 1.00 49.19 215 LYS A CA 1
ATOM 1688 C C . LYS A 1 215 ? 22.158 -8.926 -32.232 1.00 49.19 215 LYS A C 1
ATOM 1690 O O . LYS A 1 215 ? 21.338 -9.267 -33.073 1.00 49.19 215 LYS A O 1
ATOM 1695 N N . ASN A 1 216 ? 22.490 -7.666 -31.939 1.00 45.81 216 ASN A N 1
ATOM 1696 C CA . ASN A 1 216 ? 22.188 -6.445 -32.694 1.00 45.81 216 ASN A CA 1
ATOM 1697 C C . ASN A 1 216 ? 20.717 -6.236 -33.076 1.00 45.81 216 ASN A C 1
ATOM 1699 O O . ASN A 1 216 ? 20.328 -6.462 -34.219 1.00 45.81 216 ASN A O 1
ATOM 1703 N N . VAL A 1 217 ? 19.933 -5.721 -32.130 1.00 51.00 217 VAL A N 1
ATOM 1704 C CA . VAL A 1 217 ? 18.669 -5.045 -32.441 1.00 51.00 217 VAL A CA 1
ATOM 1705 C C . VAL A 1 217 ? 18.953 -3.544 -32.509 1.00 51.00 217 VAL A C 1
ATOM 1707 O O . VAL A 1 217 ? 19.507 -2.979 -31.563 1.00 51.00 217 VAL A O 1
ATOM 1710 N N . ASP A 1 218 ? 18.652 -2.931 -33.654 1.00 49.38 218 ASP A N 1
ATOM 1711 C CA . ASP A 1 218 ? 18.755 -1.485 -33.861 1.00 49.38 218 ASP A CA 1
ATOM 1712 C C . ASP A 1 218 ? 17.727 -0.767 -32.977 1.00 49.38 218 ASP A C 1
ATOM 1714 O O . ASP A 1 218 ? 16.541 -1.098 -32.967 1.00 49.38 218 ASP A O 1
ATOM 1718 N N . ILE A 1 219 ? 18.205 0.205 -32.201 1.00 50.50 219 ILE A N 1
ATOM 1719 C CA . ILE A 1 219 ? 17.468 0.837 -31.103 1.00 50.50 219 ILE A CA 1
ATOM 1720 C C . ILE A 1 219 ? 16.427 1.821 -31.678 1.00 50.50 219 ILE A C 1
ATOM 1722 O O . ILE A 1 219 ? 16.733 2.988 -31.912 1.00 50.50 219 ILE A O 1
ATOM 1726 N N . SER A 1 220 ? 15.198 1.350 -31.919 1.00 58.44 220 SER A N 1
ATOM 1727 C CA . SER A 1 220 ? 14.011 2.191 -32.185 1.00 58.44 220 SER A CA 1
ATOM 1728 C C . SER A 1 220 ? 13.373 2.703 -30.876 1.00 58.44 220 SER A C 1
ATOM 1730 O O . SER A 1 220 ? 13.867 2.408 -29.795 1.00 58.44 220 SER A O 1
ATOM 1732 N N . GLU A 1 221 ? 12.271 3.458 -30.896 1.00 54.59 221 GLU A N 1
ATOM 1733 C CA . GLU A 1 221 ? 11.570 3.879 -29.658 1.00 54.59 221 GLU A CA 1
ATOM 1734 C C . GLU A 1 221 ? 11.093 2.694 -28.780 1.00 54.59 221 GLU A C 1
ATOM 1736 O O . GLU A 1 221 ? 10.947 2.842 -27.565 1.00 54.59 221 GLU A O 1
ATOM 1741 N N . SER A 1 222 ? 10.971 1.485 -29.348 1.00 64.31 222 SER A N 1
ATOM 1742 C CA . SER A 1 222 ? 10.766 0.224 -28.608 1.00 64.31 222 SER A CA 1
ATOM 1743 C C . SER A 1 222 ? 12.015 -0.290 -27.876 1.00 64.31 222 SER A C 1
ATOM 1745 O O . SER A 1 222 ? 11.941 -1.247 -27.100 1.00 64.31 222 SER A O 1
ATOM 1747 N N . ALA A 1 223 ? 13.168 0.350 -28.054 1.00 77.06 223 ALA A N 1
ATOM 1748 C CA . ALA A 1 223 ? 14.445 -0.193 -27.621 1.00 77.06 223 ALA A CA 1
ATOM 1749 C C . ALA A 1 223 ? 14.636 -0.248 -26.115 1.00 77.06 223 ALA A C 1
ATOM 1751 O O . ALA A 1 223 ? 15.427 -1.060 -25.645 1.00 77.06 223 ALA A O 1
ATOM 1752 N N . LEU A 1 224 ? 13.941 0.587 -25.332 1.00 86.06 224 LEU A N 1
ATOM 1753 C CA . LEU A 1 224 ? 14.002 0.425 -23.882 1.00 86.06 224 LEU A CA 1
ATOM 1754 C C . LEU A 1 224 ? 13.318 -0.877 -23.462 1.00 86.06 224 LEU A C 1
ATOM 1756 O O . LEU A 1 224 ? 13.882 -1.625 -22.670 1.00 86.06 224 LEU A O 1
ATOM 1760 N N . LEU A 1 225 ? 12.133 -1.177 -23.998 1.00 86.94 225 LEU A N 1
ATOM 1761 C CA . LEU A 1 225 ? 11.440 -2.421 -23.664 1.00 86.94 225 LEU A CA 1
ATOM 1762 C C . LEU A 1 225 ? 12.266 -3.630 -24.107 1.00 86.94 225 LEU A C 1
ATOM 1764 O O . LEU A 1 225 ? 12.501 -4.531 -23.304 1.00 86.94 225 LEU A O 1
ATOM 1768 N N . GLU A 1 226 ? 12.787 -3.600 -25.331 1.00 85.75 226 GLU A N 1
ATOM 1769 C CA . GLU A 1 226 ? 13.668 -4.644 -25.864 1.00 85.75 226 GLU A CA 1
ATOM 1770 C C . GLU A 1 226 ? 14.952 -4.796 -25.040 1.00 85.75 226 GLU A C 1
ATOM 1772 O O . GLU A 1 226 ? 15.367 -5.913 -24.737 1.00 85.75 226 GLU A O 1
ATOM 1777 N N . TYR A 1 227 ? 15.556 -3.684 -24.606 1.00 87.81 227 TYR A N 1
ATOM 1778 C CA . TYR A 1 227 ? 16.726 -3.698 -23.731 1.00 87.81 227 TYR A CA 1
ATOM 1779 C C . TYR A 1 227 ? 16.427 -4.347 -22.378 1.00 87.81 227 TYR A C 1
ATOM 1781 O O . TYR A 1 227 ? 17.316 -4.977 -21.805 1.00 87.81 227 TYR A O 1
ATOM 1789 N N . LEU A 1 228 ? 15.221 -4.168 -21.833 1.00 91.56 228 LEU A N 1
ATOM 1790 C CA . LEU A 1 228 ? 14.858 -4.674 -20.510 1.00 91.56 228 LEU A CA 1
ATOM 1791 C C . LEU A 1 228 ? 14.517 -6.161 -20.522 1.00 91.56 228 LEU A C 1
ATOM 1793 O O . LEU A 1 228 ? 14.848 -6.854 -19.563 1.00 91.56 228 LEU A O 1
ATOM 1797 N N . VAL A 1 229 ? 13.863 -6.652 -21.572 1.00 90.50 229 VAL A N 1
ATOM 1798 C CA . VAL A 1 229 ? 13.376 -8.035 -21.653 1.00 90.50 229 VAL A CA 1
ATOM 1799 C C . VAL A 1 229 ? 14.478 -9.054 -21.349 1.00 90.50 229 VAL A C 1
ATOM 1801 O O . VAL A 1 229 ? 15.571 -9.030 -21.911 1.00 90.50 229 VAL A O 1
ATOM 1804 N N . GLY A 1 230 ? 14.181 -9.977 -20.431 1.00 90.44 230 GLY A N 1
ATOM 1805 C CA . GLY A 1 230 ? 15.096 -11.040 -20.024 1.00 90.44 230 GLY A CA 1
ATOM 1806 C C . GLY A 1 230 ? 16.229 -10.568 -19.113 1.00 90.44 230 GLY A C 1
ATOM 1807 O O . GLY A 1 230 ? 17.083 -11.381 -18.741 1.00 90.44 230 GLY A O 1
ATOM 1808 N N . LYS A 1 231 ? 16.262 -9.289 -18.721 1.00 94.50 231 LYS A N 1
ATOM 1809 C CA . LYS A 1 231 ? 17.257 -8.771 -17.785 1.00 94.50 231 LYS A CA 1
ATOM 1810 C C . LYS A 1 231 ? 16.776 -8.814 -16.340 1.00 94.50 231 LYS A C 1
ATOM 1812 O O . LYS A 1 231 ? 15.584 -8.801 -16.039 1.00 94.50 231 LYS A O 1
ATOM 1817 N N . SER A 1 232 ? 17.733 -8.848 -15.420 1.00 96.12 232 SER A N 1
ATOM 1818 C CA . SER A 1 232 ? 17.487 -8.637 -13.997 1.00 96.12 232 SER A CA 1
ATOM 1819 C C . SER A 1 232 ? 18.630 -7.877 -13.337 1.00 96.12 232 SER A C 1
ATOM 1821 O O . SER A 1 232 ? 19.757 -7.848 -13.836 1.00 96.12 232 SER A O 1
ATOM 1823 N N . GLY A 1 233 ? 18.363 -7.227 -12.211 1.00 96.38 233 GLY A N 1
ATOM 1824 C CA . GLY A 1 233 ? 19.374 -6.415 -11.549 1.00 96.38 233 GLY A CA 1
ATOM 1825 C C . GLY A 1 233 ? 18.922 -5.851 -10.218 1.00 96.38 233 GLY A C 1
ATOM 1826 O O . GLY A 1 233 ? 17.752 -5.908 -9.856 1.00 96.38 233 GLY A O 1
ATOM 1827 N N . ASN A 1 234 ? 19.880 -5.307 -9.475 1.00 97.19 234 ASN A N 1
ATOM 1828 C CA . ASN A 1 234 ? 19.602 -4.687 -8.188 1.00 97.19 234 ASN A CA 1
ATOM 1829 C C . ASN A 1 234 ? 19.314 -3.202 -8.373 1.00 97.19 234 ASN A C 1
ATOM 1831 O O . ASN A 1 234 ? 19.953 -2.539 -9.184 1.00 97.19 234 ASN A O 1
ATOM 1835 N N . PHE A 1 235 ? 18.404 -2.682 -7.568 1.00 97.56 235 PHE A N 1
ATOM 1836 C CA . PHE A 1 235 ? 18.105 -1.270 -7.435 1.00 97.56 235 PHE A CA 1
ATOM 1837 C C . PHE A 1 235 ? 18.386 -0.834 -6.001 1.00 97.56 235 PHE A C 1
ATOM 1839 O O . PHE A 1 235 ? 18.246 -1.605 -5.051 1.00 97.56 235 PHE A O 1
ATOM 1846 N N . LYS A 1 236 ? 18.797 0.420 -5.845 1.00 96.44 236 LYS A N 1
ATOM 1847 C CA . LYS A 1 236 ? 18.915 1.084 -4.548 1.00 96.44 236 LYS A CA 1
ATOM 1848 C C . LYS A 1 236 ? 18.239 2.436 -4.628 1.00 96.44 236 LYS A C 1
ATOM 1850 O O . LYS A 1 236 ? 18.261 3.086 -5.670 1.00 96.44 236 LYS A O 1
ATOM 1855 N N . GLY A 1 237 ? 17.662 2.882 -3.528 1.00 95.44 237 GLY A N 1
ATOM 1856 C CA . GLY A 1 237 ? 16.915 4.121 -3.545 1.00 95.44 237 GLY A CA 1
ATOM 1857 C C . GLY A 1 237 ? 16.393 4.519 -2.188 1.00 95.44 237 GLY A C 1
ATOM 1858 O O . GLY A 1 237 ? 16.722 3.915 -1.166 1.00 95.44 237 GLY A O 1
ATOM 1859 N N . ARG A 1 238 ? 15.583 5.569 -2.207 1.00 96.88 238 ARG A N 1
ATOM 1860 C CA . ARG A 1 238 ? 14.860 6.054 -1.040 1.00 96.88 238 ARG A CA 1
ATOM 1861 C C . ARG A 1 238 ? 13.409 6.307 -1.392 1.00 96.88 238 ARG A C 1
ATOM 1863 O O . ARG A 1 238 ? 13.095 6.660 -2.532 1.00 96.88 238 ARG A O 1
ATOM 1870 N N . TYR A 1 239 ? 12.558 6.178 -0.392 1.00 96.75 239 TYR A N 1
ATOM 1871 C CA . TYR A 1 239 ? 11.161 6.569 -0.457 1.00 96.75 239 TYR A CA 1
ATOM 1872 C C . TYR A 1 239 ? 10.792 7.385 0.772 1.00 96.75 239 TYR A C 1
ATOM 1874 O O . TYR A 1 239 ? 11.439 7.293 1.815 1.00 96.75 239 TYR A O 1
ATOM 1882 N N . SER A 1 240 ? 9.770 8.211 0.622 1.00 95.75 240 SER A N 1
ATOM 1883 C CA . SER A 1 240 ? 9.156 8.951 1.709 1.00 95.75 240 SER A CA 1
ATOM 1884 C C . SER A 1 240 ? 7.877 8.249 2.146 1.00 95.75 240 SER A C 1
ATOM 1886 O O . SER A 1 240 ? 7.177 7.664 1.317 1.00 95.75 240 SER A O 1
ATOM 1888 N N . LEU A 1 241 ? 7.606 8.278 3.446 1.00 92.31 241 LEU A N 1
ATOM 1889 C CA . LEU A 1 241 ? 6.373 7.786 4.048 1.00 92.31 241 LEU A CA 1
ATOM 1890 C C . LEU A 1 241 ? 5.981 8.748 5.168 1.00 92.31 241 LEU A C 1
ATOM 1892 O O . LEU A 1 241 ? 6.781 9.028 6.062 1.00 92.31 241 LEU A O 1
ATOM 1896 N N . ASP A 1 242 ? 4.752 9.242 5.095 1.00 88.75 242 ASP A N 1
ATOM 1897 C CA . ASP A 1 242 ? 4.103 9.949 6.193 1.00 88.75 242 ASP A CA 1
ATOM 1898 C C . ASP A 1 242 ? 3.423 8.921 7.106 1.00 88.75 242 ASP A C 1
ATOM 1900 O O . ASP A 1 242 ? 2.582 8.142 6.653 1.00 88.75 242 ASP A O 1
ATOM 1904 N N . GLN A 1 243 ? 3.834 8.880 8.374 1.00 84.19 243 GLN A N 1
ATOM 1905 C CA . GLN A 1 243 ? 3.314 7.929 9.361 1.00 84.19 243 GLN A CA 1
ATOM 1906 C C . GLN A 1 243 ? 2.046 8.440 10.059 1.00 84.19 243 GLN A C 1
ATOM 1908 O O . GLN A 1 243 ? 1.477 7.721 10.877 1.00 84.19 243 GLN A O 1
ATOM 1913 N N . GLY A 1 244 ? 1.595 9.662 9.749 1.00 82.94 244 GLY A N 1
ATOM 1914 C CA . GLY A 1 244 ? 0.433 10.271 10.395 1.00 82.94 244 GLY A CA 1
ATOM 1915 C C . GLY A 1 244 ? 0.690 10.707 11.840 1.00 82.94 244 GLY A C 1
ATOM 1916 O O . GLY A 1 244 ? -0.257 10.996 12.564 1.00 82.94 244 GLY A O 1
ATOM 1917 N N . ASP A 1 245 ? 1.954 10.775 12.266 1.00 85.44 245 ASP A N 1
ATOM 1918 C CA . ASP A 1 245 ? 2.369 11.226 13.602 1.00 85.44 245 ASP A CA 1
ATOM 1919 C C . ASP A 1 245 ? 2.491 12.758 13.715 1.00 85.44 245 ASP A C 1
ATOM 1921 O O . ASP A 1 245 ? 2.799 13.289 14.779 1.00 85.44 245 ASP A O 1
ATOM 1925 N N . GLY A 1 246 ? 2.223 13.482 12.623 1.00 88.50 246 GLY A N 1
ATOM 1926 C CA . GLY A 1 246 ? 2.322 14.939 12.558 1.00 88.50 246 GLY A CA 1
ATOM 1927 C C . GLY A 1 246 ? 3.744 15.466 12.345 1.00 88.50 246 GLY A C 1
ATOM 1928 O O . GLY A 1 246 ? 3.910 16.674 12.180 1.00 88.50 246 GLY A O 1
ATOM 1929 N N . GLU A 1 247 ? 4.759 14.598 12.281 1.00 90.25 247 GLU A N 1
ATOM 1930 C CA . GLU A 1 247 ? 6.141 14.997 11.974 1.00 90.25 247 GLU A CA 1
ATOM 1931 C C . GLU A 1 247 ? 6.405 15.118 10.465 1.00 90.25 247 GLU A C 1
ATOM 1933 O O . GLU A 1 247 ? 7.453 15.607 10.034 1.00 90.25 247 GLU A O 1
ATOM 1938 N N . GLY A 1 248 ? 5.428 14.715 9.654 1.00 91.06 248 GLY A N 1
ATOM 1939 C CA . GLY A 1 248 ? 5.501 14.742 8.203 1.00 91.06 248 GLY A CA 1
ATOM 1940 C C . GLY A 1 248 ? 6.311 13.578 7.618 1.00 91.06 248 GLY A C 1
ATOM 1941 O O . GLY A 1 248 ? 6.602 12.589 8.293 1.00 91.06 248 GLY A O 1
ATOM 1942 N N . PRO A 1 249 ? 6.670 13.656 6.324 1.00 92.75 249 PRO A N 1
ATOM 1943 C CA . PRO A 1 249 ? 7.263 12.529 5.617 1.00 92.75 249 PRO A CA 1
ATOM 1944 C C . PRO A 1 249 ? 8.690 12.229 6.084 1.00 92.75 249 PRO A C 1
ATOM 1946 O O . PRO A 1 249 ? 9.597 13.051 5.922 1.00 92.75 249 PRO A O 1
ATOM 1949 N N . ARG A 1 250 ? 8.923 11.007 6.565 1.00 95.56 250 ARG A N 1
ATOM 1950 C CA . ARG A 1 250 ? 10.269 10.495 6.865 1.00 95.56 250 ARG A CA 1
ATOM 1951 C C . ARG A 1 250 ? 10.851 9.775 5.650 1.00 95.56 250 ARG A C 1
ATOM 1953 O O . ARG A 1 250 ? 10.113 9.253 4.816 1.00 95.56 250 ARG A O 1
ATOM 1960 N N . GLN A 1 251 ? 12.181 9.781 5.521 1.00 96.88 251 GLN A N 1
ATOM 1961 C CA . GLN A 1 251 ? 12.880 9.054 4.456 1.00 96.88 251 GLN A CA 1
ATOM 1962 C C . GLN A 1 251 ? 13.319 7.672 4.919 1.00 96.88 251 GLN A C 1
ATOM 1964 O O . GLN A 1 251 ? 13.977 7.524 5.945 1.00 96.88 251 GLN A O 1
ATOM 1969 N N . PHE A 1 252 ? 13.056 6.701 4.062 1.00 96.06 252 PHE A N 1
ATOM 1970 C CA . PHE A 1 252 ? 13.342 5.293 4.253 1.00 96.06 252 PHE A CA 1
ATOM 1971 C C . PHE A 1 252 ? 14.099 4.748 3.040 1.00 96.06 252 PHE A C 1
ATOM 1973 O O . PHE A 1 252 ? 14.200 5.413 2.000 1.00 96.06 252 PHE A O 1
ATOM 1980 N N . LYS A 1 253 ? 14.689 3.557 3.167 1.00 95.44 253 LYS A N 1
ATOM 1981 C CA . LYS A 1 253 ? 15.508 2.949 2.108 1.00 95.44 253 LYS A CA 1
ATOM 1982 C C . LYS A 1 253 ? 15.169 1.479 1.916 1.00 95.44 253 LYS A C 1
ATOM 1984 O O . LYS A 1 253 ? 15.010 0.737 2.882 1.00 95.44 253 LYS A O 1
ATOM 1989 N N . ASP A 1 254 ? 15.172 1.049 0.661 1.00 93.44 254 ASP A N 1
ATOM 1990 C CA . ASP A 1 254 ? 15.190 -0.377 0.356 1.00 93.44 254 ASP A CA 1
ATOM 1991 C C . ASP A 1 254 ? 16.602 -0.908 0.668 1.00 93.44 254 ASP A C 1
ATOM 1993 O O . ASP A 1 254 ? 17.602 -0.421 0.129 1.00 93.44 254 ASP A O 1
ATOM 1997 N N . LEU A 1 255 ? 16.695 -1.881 1.576 1.00 94.31 255 LEU A N 1
ATOM 1998 C CA . LEU A 1 255 ? 17.944 -2.555 1.947 1.00 94.31 255 LEU A CA 1
ATOM 1999 C C . LEU A 1 255 ? 18.400 -3.499 0.832 1.00 94.31 255 LEU A C 1
ATOM 2001 O O . LEU A 1 255 ? 19.595 -3.640 0.566 1.00 94.31 255 LEU A O 1
ATOM 2005 N N . SER A 1 256 ? 17.434 -4.125 0.163 1.00 95.69 256 SER A N 1
ATOM 2006 C CA . SER A 1 256 ? 17.630 -4.876 -1.069 1.00 95.69 256 SER A CA 1
ATOM 2007 C C . SER A 1 256 ? 16.407 -4.724 -1.967 1.00 95.69 256 SER A C 1
ATOM 2009 O O . SER A 1 256 ? 15.284 -4.663 -1.472 1.00 95.69 256 SER A O 1
ATOM 2011 N N . HIS A 1 257 ? 16.616 -4.641 -3.281 1.00 96.94 257 HIS A N 1
ATOM 2012 C CA . HIS A 1 257 ? 15.530 -4.551 -4.252 1.00 96.94 257 HIS A CA 1
ATOM 2013 C C . HIS A 1 257 ? 16.002 -5.137 -5.584 1.00 96.94 257 HIS A C 1
ATOM 2015 O O . HIS A 1 257 ? 16.784 -4.520 -6.303 1.00 96.94 257 HIS A O 1
ATOM 2021 N N . HIS A 1 258 ? 15.593 -6.361 -5.886 1.00 97.44 258 HIS A N 1
ATOM 2022 C CA . HIS A 1 258 ? 15.971 -7.068 -7.103 1.00 97.44 258 HIS A CA 1
ATOM 2023 C C . HIS A 1 258 ? 14.817 -7.044 -8.096 1.00 97.44 258 HIS A C 1
ATOM 2025 O O . HIS A 1 258 ? 13.716 -7.432 -7.731 1.00 97.44 258 HIS A O 1
ATOM 2031 N N . PHE A 1 259 ? 15.076 -6.610 -9.325 1.00 97.38 259 PHE A N 1
ATOM 2032 C CA . PHE A 1 259 ? 14.109 -6.525 -10.417 1.00 97.38 259 PHE A CA 1
ATOM 2033 C C . PHE A 1 259 ? 14.376 -7.614 -11.443 1.00 97.38 259 PHE A C 1
ATOM 2035 O O . PHE A 1 259 ? 15.534 -7.877 -11.762 1.00 97.38 259 PHE A O 1
ATOM 2042 N N . ALA A 1 260 ? 13.314 -8.164 -12.019 1.00 95.69 260 ALA A N 1
ATOM 2043 C CA . ALA A 1 260 ? 13.340 -9.011 -13.201 1.00 95.69 260 ALA A CA 1
ATOM 2044 C C . ALA A 1 260 ? 12.308 -8.512 -14.216 1.00 95.69 260 ALA A C 1
ATOM 2046 O O . ALA A 1 260 ? 11.203 -8.120 -13.840 1.00 95.69 260 ALA A O 1
ATOM 2047 N N . PHE A 1 261 ? 12.679 -8.540 -15.493 1.00 93.75 261 PHE A N 1
ATOM 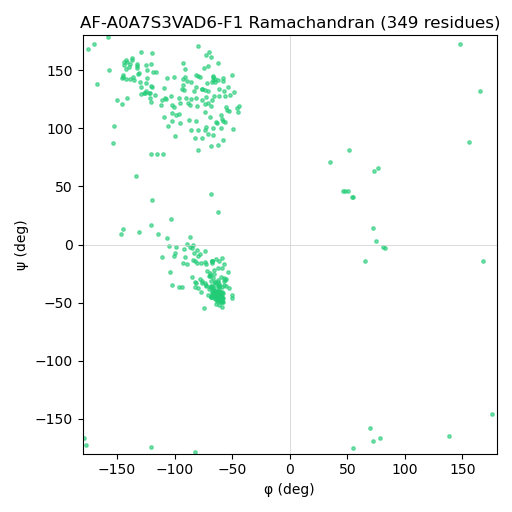2048 C CA . PHE A 1 261 ? 11.875 -8.037 -16.602 1.00 93.75 261 PHE A CA 1
ATOM 2049 C C . PHE A 1 261 ? 11.613 -9.169 -17.601 1.00 93.75 261 PHE A C 1
ATOM 2051 O O . PHE A 1 261 ? 12.551 -9.848 -18.026 1.00 93.75 261 PHE A O 1
ATOM 2058 N N . ASN A 1 262 ? 10.357 -9.372 -17.997 1.00 90.69 262 ASN A N 1
ATOM 2059 C CA . ASN A 1 262 ? 9.966 -10.405 -18.958 1.00 90.69 262 ASN A CA 1
ATOM 2060 C C . ASN A 1 262 ? 8.954 -9.872 -19.981 1.00 90.69 262 ASN A C 1
ATOM 2062 O O . ASN A 1 262 ? 8.288 -8.866 -19.753 1.00 90.69 262 ASN A O 1
ATOM 2066 N N . THR A 1 263 ? 8.848 -10.535 -21.127 1.00 84.44 263 THR A N 1
ATOM 2067 C CA . THR A 1 263 ? 7.821 -10.219 -22.130 1.00 84.44 263 THR A CA 1
ATOM 2068 C C . THR A 1 263 ? 6.425 -10.539 -21.606 1.00 84.44 263 THR A C 1
ATOM 2070 O O . THR A 1 263 ? 6.242 -11.502 -20.864 1.00 84.44 263 THR A O 1
ATOM 2073 N N . SER A 1 264 ? 5.439 -9.727 -21.991 1.00 78.25 264 SER A N 1
ATOM 2074 C CA . SER A 1 264 ? 4.029 -10.105 -21.878 1.00 78.25 264 SER A CA 1
ATOM 2075 C C . SER A 1 264 ? 3.648 -10.996 -23.062 1.00 78.25 264 SER A C 1
ATOM 2077 O O . SER A 1 264 ? 4.015 -10.685 -24.196 1.00 78.25 264 SER A O 1
ATOM 2079 N N . SER A 1 265 ? 2.918 -12.085 -22.815 1.00 62.25 265 SER A N 1
ATOM 2080 C CA . SER A 1 265 ? 2.546 -13.057 -23.849 1.00 62.25 265 SER A CA 1
ATOM 2081 C C . SER A 1 265 ? 1.491 -12.546 -24.833 1.00 62.25 265 SER A C 1
ATOM 2083 O O . SER A 1 265 ? 1.422 -13.069 -25.942 1.00 62.25 265 SER A O 1
ATOM 2085 N N . ASP A 1 266 ? 0.683 -11.551 -24.445 1.00 61.00 266 ASP A N 1
ATOM 2086 C CA . ASP A 1 266 ? -0.634 -11.392 -25.076 1.00 61.00 266 ASP A CA 1
ATOM 2087 C C . ASP A 1 266 ? -0.750 -10.242 -26.092 1.00 61.00 266 ASP A C 1
ATOM 2089 O O . ASP A 1 266 ? -1.544 -10.385 -27.008 1.00 61.00 266 ASP A O 1
ATOM 2093 N N . ASP A 1 267 ? 0.071 -9.178 -26.051 1.00 57.69 267 ASP A N 1
ATOM 2094 C CA . ASP A 1 267 ? -0.102 -8.026 -26.976 1.00 57.69 267 ASP A CA 1
ATOM 2095 C C . ASP A 1 267 ? 1.193 -7.307 -27.413 1.00 57.69 267 ASP A C 1
ATOM 2097 O O . ASP A 1 267 ? 1.142 -6.217 -27.986 1.00 57.69 267 ASP A O 1
ATOM 2101 N N . GLY A 1 268 ? 2.379 -7.845 -27.104 1.00 57.75 268 GLY A N 1
ATOM 2102 C CA . GLY A 1 268 ? 3.681 -7.317 -27.565 1.00 57.75 268 GLY A CA 1
ATOM 2103 C C . GLY A 1 268 ? 4.098 -5.919 -27.066 1.00 57.75 268 GLY A C 1
ATOM 2104 O O . GLY A 1 268 ? 5.269 -5.567 -27.142 1.00 57.75 268 GLY A O 1
ATOM 2105 N N . ASN A 1 269 ? 3.186 -5.129 -26.497 1.00 67.00 269 ASN A N 1
ATOM 2106 C CA . ASN A 1 269 ? 3.408 -3.710 -26.194 1.00 67.00 269 ASN A CA 1
ATOM 2107 C C . ASN A 1 269 ? 3.680 -3.421 -24.703 1.00 67.00 269 ASN A C 1
ATOM 2109 O O . ASN A 1 269 ? 3.401 -2.316 -24.229 1.00 67.00 269 ASN A O 1
ATOM 2113 N N . GLY A 1 270 ? 4.127 -4.408 -23.924 1.00 79.50 270 GLY A N 1
ATOM 2114 C CA . GLY A 1 270 ? 4.380 -4.243 -22.491 1.00 79.50 270 GLY A CA 1
ATOM 2115 C C . GLY A 1 270 ? 5.377 -5.258 -21.941 1.00 79.50 270 GLY A C 1
ATOM 2116 O O . GLY A 1 270 ? 5.473 -6.382 -22.432 1.00 79.50 270 GLY A O 1
ATOM 2117 N N . VAL A 1 271 ? 6.112 -4.851 -20.908 1.00 88.50 271 VAL A N 1
ATOM 2118 C CA . VAL A 1 271 ? 7.091 -5.696 -20.208 1.00 88.50 271 VAL A CA 1
ATOM 2119 C C . VAL A 1 271 ? 6.558 -5.986 -18.815 1.00 88.50 271 VAL A C 1
ATOM 2121 O O . VAL A 1 271 ? 6.250 -5.060 -18.066 1.00 88.50 271 VAL A O 1
ATOM 2124 N N . LEU A 1 272 ? 6.448 -7.264 -18.468 1.00 90.62 272 LEU A N 1
ATOM 2125 C CA . LEU A 1 272 ? 6.138 -7.704 -17.117 1.00 90.62 272 LEU A CA 1
ATOM 2126 C C . LEU A 1 272 ? 7.338 -7.471 -16.214 1.00 90.62 272 LEU A C 1
ATOM 2128 O O . LEU A 1 272 ? 8.484 -7.717 -16.596 1.00 90.62 272 LEU A O 1
ATOM 2132 N N . VAL A 1 273 ? 7.068 -7.010 -15.000 1.00 93.69 273 VAL A N 1
ATOM 2133 C CA . VAL A 1 273 ? 8.109 -6.735 -14.014 1.00 93.69 273 VAL A CA 1
ATOM 2134 C C . VAL A 1 273 ? 7.785 -7.471 -12.738 1.00 93.69 273 VAL A C 1
ATOM 2136 O O . VAL A 1 273 ? 6.684 -7.357 -12.217 1.00 93.69 273 VAL A O 1
ATOM 2139 N N . ALA A 1 274 ? 8.759 -8.185 -12.200 1.00 94.75 274 ALA A N 1
ATOM 2140 C CA . ALA A 1 274 ? 8.711 -8.647 -10.826 1.00 94.75 274 ALA A CA 1
ATOM 2141 C C . ALA A 1 274 ? 9.842 -8.005 -10.045 1.00 94.75 274 ALA A C 1
ATOM 2143 O O . ALA A 1 274 ? 10.922 -7.739 -10.580 1.00 94.75 274 ALA A O 1
ATOM 2144 N N . ALA A 1 275 ? 9.600 -7.784 -8.762 1.00 96.75 275 ALA A N 1
ATOM 2145 C CA . ALA A 1 275 ? 10.645 -7.396 -7.850 1.00 96.75 275 ALA A CA 1
ATOM 2146 C C . ALA A 1 275 ? 10.502 -8.094 -6.500 1.00 96.75 275 ALA A C 1
ATOM 2148 O O . ALA A 1 275 ? 9.412 -8.460 -6.071 1.00 96.75 275 ALA A O 1
ATOM 2149 N N . CYS A 1 276 ? 11.619 -8.280 -5.814 1.00 96.88 276 CYS A N 1
ATOM 2150 C CA . CYS A 1 276 ? 11.642 -8.786 -4.450 1.00 96.88 276 CYS A CA 1
ATOM 2151 C C . CYS A 1 276 ? 12.728 -8.070 -3.655 1.00 96.88 276 CYS A C 1
ATOM 2153 O O . CYS A 1 276 ? 13.739 -7.639 -4.218 1.00 96.88 276 CYS A O 1
ATOM 2155 N N . GLY A 1 277 ? 12.543 -7.938 -2.349 1.00 96.62 277 GLY A N 1
ATOM 2156 C CA . GLY A 1 277 ? 13.486 -7.170 -1.558 1.00 96.62 277 GLY A CA 1
ATOM 2157 C C . GLY A 1 277 ? 13.180 -7.125 -0.077 1.00 96.62 277 GLY A C 1
ATOM 2158 O O . GLY A 1 277 ? 12.370 -7.888 0.448 1.00 96.62 277 GLY A O 1
ATOM 2159 N N . SER A 1 278 ? 13.862 -6.203 0.589 1.00 96.56 278 SER A N 1
ATOM 2160 C CA . SER A 1 278 ? 13.704 -5.943 2.011 1.00 96.56 278 SER A CA 1
ATOM 2161 C C . SER A 1 278 ? 13.805 -4.454 2.315 1.00 96.56 278 SER A C 1
ATOM 2163 O O . SER A 1 278 ? 14.613 -3.736 1.721 1.00 96.56 278 SER A O 1
ATOM 2165 N N . THR A 1 279 ? 12.988 -3.998 3.257 1.00 95.62 279 THR A N 1
ATOM 2166 C CA . THR A 1 279 ? 13.061 -2.669 3.880 1.00 95.62 279 THR A CA 1
ATOM 2167 C C . THR A 1 279 ? 13.273 -2.835 5.385 1.00 95.62 279 THR A C 1
ATOM 2169 O O . THR A 1 279 ? 13.438 -3.956 5.868 1.00 95.62 279 THR A O 1
ATOM 2172 N N . GLU A 1 280 ? 13.257 -1.745 6.153 1.00 93.31 280 GLU A N 1
ATOM 2173 C CA . GLU A 1 280 ? 13.232 -1.848 7.620 1.00 93.31 280 GLU A CA 1
ATOM 2174 C C . GLU A 1 280 ? 11.923 -2.425 8.181 1.00 93.31 280 GLU A C 1
ATOM 2176 O O . GLU A 1 280 ? 11.889 -2.830 9.338 1.00 93.31 280 GLU A O 1
ATOM 2181 N N . PHE A 1 281 ? 10.864 -2.495 7.368 1.00 91.75 281 PHE A N 1
ATOM 2182 C CA . PHE A 1 281 ? 9.570 -3.052 7.765 1.00 91.75 281 PHE A CA 1
ATOM 2183 C C . PHE A 1 281 ? 9.475 -4.562 7.513 1.00 91.75 281 PHE A C 1
ATOM 2185 O O . PHE A 1 281 ? 8.604 -5.226 8.066 1.00 91.75 281 PHE A O 1
ATOM 2192 N N . GLY A 1 282 ? 10.364 -5.120 6.688 1.00 94.31 282 GLY A N 1
ATOM 2193 C CA . GLY A 1 282 ? 10.417 -6.551 6.410 1.00 94.31 282 GLY A CA 1
ATOM 2194 C C . GLY A 1 282 ? 10.654 -6.877 4.942 1.00 94.31 282 GLY A C 1
ATOM 2195 O O . GLY A 1 282 ? 11.077 -6.039 4.140 1.00 94.31 282 GLY A O 1
ATOM 2196 N N . HIS A 1 283 ? 10.403 -8.136 4.597 1.00 95.88 283 HIS A N 1
ATOM 2197 C CA . HIS A 1 283 ? 10.534 -8.639 3.235 1.00 95.88 283 HIS A CA 1
ATOM 2198 C C . HIS A 1 283 ? 9.304 -8.296 2.405 1.00 95.88 283 HIS A C 1
ATOM 2200 O O . HIS A 1 283 ? 8.184 -8.271 2.914 1.00 95.88 283 HIS A O 1
ATOM 2206 N N . PHE A 1 284 ? 9.514 -8.046 1.117 1.00 95.56 284 PHE A N 1
ATOM 2207 C CA . PHE A 1 284 ? 8.431 -7.767 0.188 1.00 95.56 284 PHE A CA 1
ATOM 2208 C C . PHE A 1 284 ? 8.638 -8.463 -1.150 1.00 95.56 284 PHE A C 1
ATOM 2210 O O . PHE A 1 284 ? 9.761 -8.726 -1.593 1.00 95.56 284 PHE A O 1
ATOM 2217 N N . VAL A 1 285 ? 7.516 -8.677 -1.821 1.00 94.81 285 VAL A N 1
ATOM 2218 C CA . VAL A 1 285 ? 7.446 -9.018 -3.238 1.00 94.81 285 VAL A CA 1
ATOM 2219 C C . VAL A 1 285 ? 6.645 -7.951 -3.967 1.00 94.81 285 VAL A C 1
ATOM 2221 O O . VAL A 1 285 ? 5.850 -7.209 -3.380 1.00 94.81 285 VAL A O 1
ATOM 2224 N N . SER A 1 286 ? 6.897 -7.807 -5.255 1.00 95.00 286 SER A N 1
ATOM 2225 C CA . SER A 1 286 ? 6.192 -6.874 -6.112 1.00 95.00 286 SER A CA 1
ATOM 2226 C C . SER A 1 286 ? 6.033 -7.452 -7.504 1.00 95.00 286 SER A C 1
ATOM 2228 O O . SER A 1 286 ? 6.914 -8.152 -7.997 1.00 95.00 286 SER A O 1
ATOM 2230 N N . ALA A 1 287 ? 4.915 -7.135 -8.136 1.00 92.94 287 ALA A N 1
ATOM 2231 C CA . ALA A 1 287 ? 4.633 -7.504 -9.511 1.00 92.94 287 ALA A CA 1
ATOM 2232 C C . ALA A 1 287 ? 4.029 -6.301 -10.229 1.00 92.94 287 ALA A C 1
ATOM 2234 O O . ALA A 1 287 ? 3.329 -5.491 -9.622 1.00 92.94 287 ALA A O 1
ATOM 2235 N N . GLY A 1 288 ? 4.374 -6.147 -11.498 1.00 91.88 288 GLY A N 1
ATOM 2236 C CA . GLY A 1 288 ? 4.245 -4.900 -12.227 1.00 91.88 288 GLY A CA 1
ATOM 2237 C C . GLY A 1 288 ? 4.185 -5.057 -13.733 1.00 91.88 288 GLY A C 1
ATOM 2238 O O . GLY A 1 288 ? 4.345 -6.146 -14.286 1.00 91.88 288 GLY A O 1
ATOM 2239 N N . TYR A 1 289 ? 4.044 -3.917 -14.391 1.00 91.12 289 TYR A N 1
ATOM 2240 C CA . TYR A 1 289 ? 4.282 -3.793 -15.816 1.00 91.12 289 TYR A CA 1
ATOM 2241 C C . TYR A 1 289 ? 4.952 -2.465 -16.136 1.00 91.12 289 TYR A C 1
ATOM 2243 O O . TYR A 1 289 ? 4.859 -1.478 -15.400 1.00 91.12 289 TYR A O 1
ATOM 2251 N N . ILE A 1 290 ? 5.597 -2.452 -17.291 1.00 91.56 290 ILE A N 1
ATOM 2252 C CA . ILE A 1 290 ? 6.073 -1.259 -17.964 1.00 91.56 290 ILE A CA 1
ATOM 2253 C C . ILE A 1 290 ? 5.211 -1.048 -19.195 1.00 91.56 290 ILE A C 1
ATOM 2255 O O . ILE A 1 290 ? 4.971 -1.983 -19.962 1.00 91.56 290 ILE A O 1
ATOM 2259 N N . HIS A 1 291 ? 4.796 0.194 -19.398 1.00 87.12 291 HIS A N 1
ATOM 2260 C CA . HIS A 1 291 ? 4.165 0.622 -20.634 1.00 87.12 291 HIS A CA 1
ATOM 2261 C C . HIS A 1 291 ? 4.789 1.921 -21.130 1.00 87.12 291 HIS A C 1
ATOM 2263 O O . HIS A 1 291 ? 5.318 2.725 -20.358 1.00 87.12 291 HIS A O 1
ATOM 2269 N N . ILE A 1 292 ? 4.712 2.113 -22.440 1.00 85.25 292 ILE A N 1
ATOM 2270 C CA . ILE A 1 292 ? 5.120 3.345 -23.098 1.00 85.25 292 ILE A CA 1
ATOM 2271 C C . ILE A 1 292 ? 3.913 4.287 -23.107 1.00 85.25 292 ILE A C 1
ATOM 2273 O O . ILE A 1 292 ? 2.837 3.947 -23.599 1.00 85.25 292 ILE A O 1
ATOM 2277 N N . LYS A 1 293 ? 4.094 5.461 -22.517 1.00 79.25 293 LYS A N 1
ATOM 2278 C CA . LYS A 1 293 ? 3.169 6.588 -22.490 1.00 79.25 293 LYS A CA 1
ATOM 2279 C C . LYS A 1 293 ? 3.685 7.596 -23.522 1.00 79.25 293 LYS A C 1
ATOM 2281 O O . LYS A 1 293 ? 4.697 8.246 -23.282 1.00 79.25 293 LYS A O 1
ATOM 2286 N N . ASN A 1 294 ? 3.019 7.723 -24.668 1.00 76.25 294 ASN A N 1
ATOM 2287 C CA . ASN A 1 294 ? 3.429 8.595 -25.789 1.00 76.25 294 ASN A CA 1
ATOM 2288 C C . ASN A 1 294 ? 4.871 8.321 -26.300 1.00 76.25 294 ASN A C 1
ATOM 2290 O O . ASN A 1 294 ? 5.518 7.387 -25.836 1.00 76.25 294 ASN A O 1
ATOM 2294 N N . ASP A 1 295 ? 5.369 9.130 -27.242 1.00 67.06 295 ASP A N 1
ATOM 2295 C CA . ASP A 1 295 ? 6.577 8.935 -28.083 1.00 67.06 295 ASP A CA 1
ATOM 2296 C C . ASP A 1 295 ? 7.949 8.846 -27.359 1.00 67.06 295 ASP A C 1
ATOM 2298 O O . ASP A 1 295 ? 8.957 9.289 -27.899 1.00 67.06 295 ASP A O 1
ATOM 2302 N N . SER A 1 296 ? 8.030 8.392 -26.096 1.00 68.75 296 SER A N 1
ATOM 2303 C CA . SER A 1 296 ? 9.284 7.984 -25.406 1.00 68.75 296 SER A CA 1
ATOM 2304 C C . SER A 1 296 ? 9.137 7.784 -23.894 1.00 68.75 296 SER A C 1
ATOM 2306 O O . SER A 1 296 ? 10.045 7.237 -23.256 1.00 68.75 296 SER A O 1
ATOM 2308 N N . THR A 1 297 ? 8.049 8.240 -23.258 1.00 81.00 297 THR A N 1
ATOM 2309 C CA . THR A 1 297 ? 7.987 8.169 -21.792 1.00 81.00 297 THR A CA 1
ATOM 2310 C C . THR A 1 297 ? 7.601 6.782 -21.313 1.00 81.00 297 THR A C 1
ATOM 2312 O O . THR A 1 297 ? 6.533 6.277 -21.617 1.00 81.00 297 THR A O 1
ATOM 2315 N N . THR A 1 298 ? 8.479 6.146 -20.544 1.00 91.44 298 THR A N 1
ATOM 2316 C CA . THR A 1 298 ? 8.255 4.790 -20.044 1.00 91.44 298 THR A CA 1
ATOM 2317 C C . THR A 1 298 ? 7.776 4.848 -18.597 1.00 91.44 298 THR A C 1
ATOM 2319 O O . THR A 1 298 ? 8.473 5.357 -17.717 1.00 91.44 298 THR A O 1
ATOM 2322 N N . GLU A 1 299 ? 6.569 4.350 -18.344 1.00 93.19 299 GLU A N 1
ATOM 2323 C CA . GLU A 1 299 ? 5.933 4.346 -17.029 1.00 93.19 299 GLU A CA 1
ATOM 2324 C C . GLU A 1 299 ? 5.927 2.917 -16.470 1.00 93.19 299 GLU A C 1
ATOM 2326 O O . GLU A 1 299 ? 5.457 1.969 -17.104 1.00 93.19 299 GLU A O 1
ATOM 2331 N N . LEU A 1 300 ? 6.482 2.771 -15.268 1.00 94.94 300 LEU A N 1
ATOM 2332 C CA . LEU A 1 300 ? 6.562 1.522 -14.521 1.00 94.94 300 LEU A CA 1
ATOM 2333 C C . LEU A 1 300 ? 5.607 1.586 -13.329 1.00 94.94 300 LEU A C 1
ATOM 2335 O O . LEU A 1 300 ? 5.688 2.504 -12.502 1.00 94.94 300 LEU A O 1
ATOM 2339 N N . VAL A 1 301 ? 4.744 0.575 -13.244 1.00 93.69 301 VAL A N 1
ATOM 2340 C CA . VAL A 1 301 ? 3.800 0.352 -12.149 1.00 93.69 301 VAL A CA 1
ATOM 2341 C C . VAL A 1 301 ? 4.144 -0.969 -11.465 1.00 93.69 301 VAL A C 1
ATOM 2343 O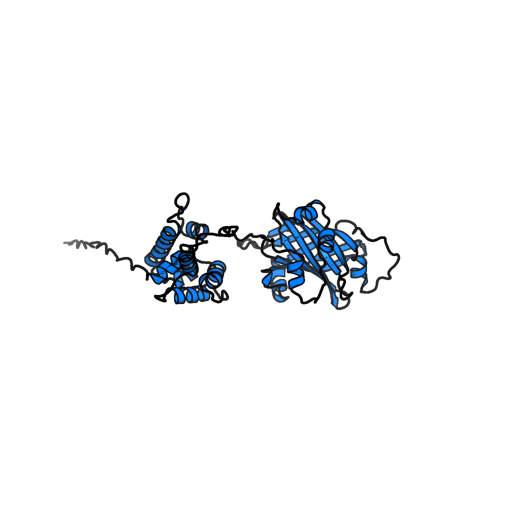 O . VAL A 1 301 ? 4.264 -1.985 -12.142 1.00 93.69 301 VAL A O 1
ATOM 2346 N N . LEU A 1 302 ? 4.285 -0.966 -10.139 1.00 94.25 302 LEU A N 1
ATOM 2347 C CA . LEU A 1 302 ? 4.427 -2.165 -9.310 1.00 94.25 302 LEU A CA 1
ATOM 2348 C C . LEU A 1 302 ? 3.362 -2.166 -8.210 1.00 94.25 302 LEU A C 1
ATOM 2350 O O . LEU A 1 302 ? 3.256 -1.203 -7.457 1.00 94.25 302 LEU A O 1
ATOM 2354 N N . ALA A 1 303 ? 2.640 -3.266 -8.045 1.00 93.19 303 ALA A N 1
ATOM 2355 C CA . ALA A 1 303 ? 1.967 -3.581 -6.792 1.00 93.19 303 ALA A CA 1
ATOM 2356 C C . ALA A 1 303 ? 2.982 -4.250 -5.856 1.00 93.19 303 ALA A C 1
ATOM 2358 O O . ALA A 1 303 ? 3.703 -5.152 -6.278 1.00 93.19 303 ALA A O 1
ATOM 2359 N N . ARG A 1 304 ? 3.067 -3.812 -4.599 1.00 94.12 304 ARG A N 1
ATOM 2360 C CA . ARG A 1 304 ? 3.980 -4.331 -3.571 1.00 94.12 304 ARG A CA 1
ATOM 2361 C C . ARG A 1 304 ? 3.181 -4.884 -2.396 1.00 94.12 304 ARG A C 1
ATOM 2363 O O . ARG A 1 304 ? 2.268 -4.221 -1.907 1.00 94.12 304 ARG A O 1
ATOM 2370 N N . ARG A 1 305 ? 3.590 -6.057 -1.908 1.00 91.88 305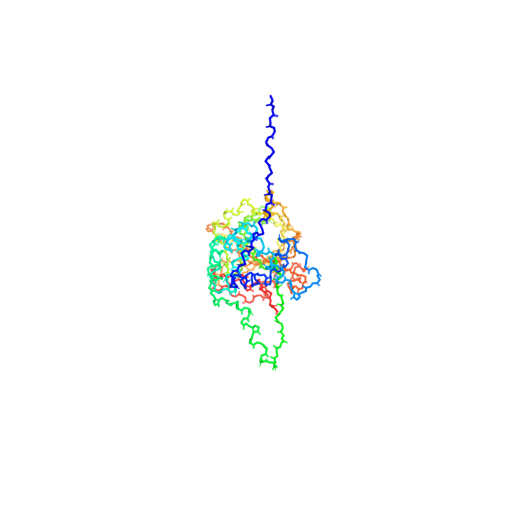 ARG A N 1
ATOM 2371 C CA . ARG A 1 305 ? 3.077 -6.690 -0.687 1.00 91.88 305 ARG A CA 1
ATOM 2372 C C . ARG A 1 305 ? 4.234 -7.095 0.222 1.00 91.88 305 ARG A C 1
ATOM 2374 O O . ARG A 1 305 ? 5.224 -7.654 -0.254 1.00 91.88 305 ARG A O 1
ATOM 2381 N N . TYR A 1 306 ? 4.098 -6.818 1.515 1.00 92.56 306 TYR A N 1
ATOM 2382 C CA . TYR A 1 306 ? 5.009 -7.333 2.536 1.00 92.56 306 TYR A CA 1
ATOM 2383 C C . TYR A 1 306 ? 4.642 -8.774 2.881 1.00 92.56 306 TYR A C 1
ATOM 2385 O O . TYR A 1 306 ? 3.471 -9.135 2.854 1.00 92.56 306 TYR A O 1
ATOM 2393 N N . ILE A 1 307 ? 5.638 -9.599 3.179 1.00 91.31 307 ILE A N 1
ATOM 2394 C CA . ILE A 1 307 ? 5.441 -11.024 3.452 1.00 91.31 307 ILE A CA 1
ATOM 2395 C C . ILE A 1 307 ? 6.017 -11.394 4.817 1.00 91.31 307 ILE A C 1
ATOM 2397 O O . ILE A 1 307 ? 7.035 -10.841 5.244 1.00 91.31 307 ILE A O 1
ATOM 2401 N N . ASP A 1 308 ? 5.342 -12.303 5.517 1.00 90.50 308 ASP A N 1
ATOM 2402 C CA . ASP A 1 308 ? 5.808 -12.844 6.794 1.00 90.50 308 ASP A CA 1
ATOM 2403 C C . ASP A 1 308 ? 6.869 -13.941 6.583 1.00 90.50 308 ASP A C 1
ATOM 2405 O O . ASP A 1 308 ? 7.145 -14.350 5.454 1.00 90.50 308 ASP A O 1
ATOM 2409 N N . GLU A 1 309 ? 7.510 -14.394 7.659 1.00 90.25 309 GLU A N 1
ATOM 2410 C CA . GLU A 1 309 ? 8.590 -15.392 7.605 1.00 90.25 309 GLU A CA 1
ATOM 2411 C C . GLU A 1 309 ? 8.135 -16.792 7.163 1.00 90.25 309 GLU A C 1
ATOM 2413 O O . GLU A 1 309 ? 8.975 -17.619 6.800 1.00 90.25 309 GLU A O 1
ATOM 2418 N N . HIS A 1 310 ? 6.829 -17.058 7.188 1.00 89.81 310 HIS A N 1
ATOM 2419 C CA . HIS A 1 310 ? 6.215 -18.331 6.816 1.00 89.81 310 HIS A CA 1
ATOM 2420 C C . HIS A 1 310 ? 5.635 -18.308 5.396 1.00 89.81 310 HIS A C 1
ATOM 2422 O O . HIS A 1 310 ? 5.234 -19.347 4.873 1.00 89.81 310 HIS A O 1
ATOM 2428 N N . ASP A 1 311 ? 5.621 -17.146 4.745 1.00 87.62 311 ASP A N 1
ATOM 2429 C CA . ASP A 1 311 ? 5.177 -16.993 3.371 1.00 87.62 311 ASP A CA 1
ATOM 2430 C C . ASP A 1 311 ? 6.051 -17.821 2.418 1.00 87.62 311 ASP A C 1
ATOM 2432 O O . ASP A 1 311 ? 7.278 -17.694 2.388 1.00 87.62 311 ASP A O 1
ATOM 2436 N N . SER A 1 312 ? 5.412 -18.642 1.584 1.00 87.00 312 SER A N 1
ATOM 2437 C CA . SER A 1 312 ? 6.086 -19.491 0.588 1.00 87.00 312 SER A CA 1
ATOM 2438 C C . SER A 1 312 ? 7.039 -18.728 -0.348 1.00 87.00 312 SER A C 1
ATOM 2440 O O . SER A 1 312 ? 7.993 -19.299 -0.879 1.00 87.00 312 SER A O 1
ATOM 2442 N N . ARG A 1 313 ? 6.839 -17.415 -0.526 1.00 90.31 313 ARG A N 1
ATOM 2443 C CA . ARG A 1 313 ? 7.676 -16.546 -1.366 1.00 90.31 313 ARG A CA 1
ATOM 2444 C C . ARG A 1 313 ? 8.960 -16.089 -0.673 1.00 90.31 313 ARG A C 1
ATOM 2446 O O . ARG A 1 313 ? 9.797 -15.454 -1.315 1.00 90.31 313 ARG A O 1
ATOM 2453 N N . GLN A 1 314 ? 9.171 -16.416 0.601 1.00 92.44 314 GLN A N 1
ATOM 2454 C CA . GLN A 1 314 ? 10.413 -16.099 1.315 1.00 92.44 314 GLN A CA 1
ATOM 2455 C C . GLN A 1 314 ? 11.655 -16.641 0.603 1.00 92.44 314 GLN A C 1
ATOM 2457 O O . GLN A 1 314 ? 12.692 -15.976 0.565 1.00 92.44 314 GLN A O 1
ATOM 2462 N N . ASP A 1 315 ? 11.549 -17.808 -0.026 1.00 91.25 315 ASP A N 1
ATOM 2463 C CA . ASP A 1 315 ? 12.659 -18.401 -0.769 1.00 91.25 315 ASP A CA 1
ATOM 2464 C C . ASP A 1 315 ? 13.063 -17.568 -1.989 1.00 91.25 315 ASP A C 1
ATOM 2466 O O . ASP A 1 315 ? 14.250 -17.487 -2.310 1.00 91.25 315 ASP A O 1
ATOM 2470 N N . ILE A 1 316 ? 12.107 -16.888 -2.627 1.00 91.75 316 ILE A N 1
ATOM 2471 C CA . ILE A 1 316 ? 12.358 -15.968 -3.744 1.00 91.75 316 ILE A CA 1
ATOM 2472 C C . ILE A 1 316 ? 13.180 -14.773 -3.251 1.00 91.75 316 ILE A C 1
ATOM 2474 O O . ILE A 1 316 ? 14.196 -14.423 -3.857 1.00 91.75 316 ILE A O 1
ATOM 2478 N N . VAL A 1 317 ? 12.786 -14.185 -2.115 1.00 93.06 317 VAL A N 1
ATOM 2479 C CA . VAL A 1 317 ? 13.492 -13.048 -1.504 1.00 93.06 317 VAL A CA 1
ATOM 2480 C C . VAL A 1 317 ? 14.908 -13.449 -1.081 1.00 93.06 317 VAL A C 1
ATOM 2482 O O . VAL A 1 317 ? 15.868 -12.749 -1.406 1.00 93.06 317 VAL A O 1
ATOM 2485 N N . LYS A 1 318 ? 15.065 -14.605 -0.418 1.00 93.25 318 LYS A N 1
ATOM 2486 C CA . LYS A 1 318 ? 16.370 -15.128 0.029 1.00 93.25 318 LYS A CA 1
ATOM 2487 C C . LYS A 1 318 ? 17.316 -15.399 -1.142 1.00 93.25 318 LYS A C 1
ATOM 2489 O O . LYS A 1 318 ? 18.490 -15.037 -1.073 1.00 93.25 318 LYS A O 1
ATOM 2494 N N . LYS A 1 319 ? 16.807 -15.997 -2.226 1.00 93.88 319 LYS A N 1
ATOM 2495 C CA . LYS A 1 319 ? 17.573 -16.258 -3.458 1.00 93.88 319 LYS A CA 1
ATOM 2496 C C . LYS A 1 319 ? 17.844 -14.993 -4.273 1.00 93.88 319 LYS A C 1
ATOM 2498 O O . LYS A 1 319 ? 18.745 -15.005 -5.107 1.00 93.88 319 LYS A O 1
ATOM 2503 N N . LYS A 1 320 ? 17.105 -13.906 -4.013 1.00 93.38 320 LYS A N 1
ATOM 2504 C CA . LYS A 1 320 ? 17.114 -12.664 -4.803 1.00 93.38 320 LYS A CA 1
ATOM 2505 C C . LYS A 1 320 ? 16.813 -12.937 -6.274 1.00 93.38 320 LYS A C 1
ATOM 2507 O O . LYS A 1 320 ? 17.456 -12.366 -7.150 1.00 93.38 320 LYS A O 1
ATOM 2512 N N . ASP A 1 321 ? 15.856 -13.823 -6.528 1.00 91.56 321 ASP A N 1
ATOM 2513 C CA . ASP A 1 321 ? 15.510 -14.250 -7.880 1.00 91.56 321 ASP A CA 1
ATOM 2514 C C . ASP A 1 321 ? 14.050 -13.939 -8.195 1.00 91.56 321 ASP A C 1
ATOM 2516 O O . ASP A 1 321 ? 13.173 -14.800 -8.172 1.00 91.56 321 ASP A O 1
ATOM 2520 N N . ALA A 1 322 ? 13.790 -12.666 -8.494 1.00 91.56 322 ALA A N 1
ATOM 2521 C CA . ALA A 1 322 ? 12.454 -12.180 -8.827 1.00 91.56 322 ALA A CA 1
ATOM 2522 C C . ALA A 1 322 ? 11.861 -12.850 -10.083 1.00 91.56 322 ALA A C 1
ATOM 2524 O O . ALA A 1 322 ? 10.658 -12.749 -10.302 1.00 91.56 322 ALA A O 1
ATOM 2525 N N . ARG A 1 323 ? 12.659 -13.559 -10.896 1.00 90.31 323 ARG A N 1
ATOM 2526 C CA . ARG A 1 323 ? 12.162 -14.282 -12.080 1.00 90.31 323 ARG A CA 1
ATOM 2527 C C . ARG A 1 323 ? 11.217 -15.411 -11.697 1.00 90.31 323 ARG A C 1
ATOM 2529 O O . ARG A 1 323 ? 10.226 -15.616 -12.383 1.00 90.31 323 ARG A O 1
ATOM 2536 N N . LEU A 1 324 ? 11.453 -16.053 -10.553 1.00 89.00 324 LEU A N 1
ATOM 2537 C CA . LEU A 1 324 ? 10.588 -17.114 -10.038 1.00 89.00 324 LEU A CA 1
ATOM 2538 C C . LEU A 1 324 ? 9.145 -16.631 -9.802 1.00 89.00 324 LEU A C 1
ATOM 2540 O O . LEU A 1 324 ? 8.209 -17.419 -9.916 1.00 89.00 324 LEU A O 1
ATOM 2544 N N . LEU A 1 325 ? 8.932 -15.336 -9.524 1.00 85.94 325 LEU A N 1
ATOM 2545 C CA . LEU A 1 325 ? 7.583 -14.749 -9.459 1.00 85.94 325 LEU A CA 1
ATOM 2546 C C . LEU A 1 325 ? 6.907 -14.698 -10.835 1.00 85.94 325 LEU A C 1
ATOM 2548 O O . LEU A 1 325 ? 5.702 -14.904 -10.928 1.00 85.94 325 LEU A O 1
ATOM 2552 N N . LEU A 1 326 ? 7.674 -14.436 -11.894 1.00 84.00 326 LEU A N 1
ATOM 2553 C CA . LEU A 1 326 ? 7.170 -14.385 -13.270 1.00 84.00 326 LEU A CA 1
ATOM 2554 C C . LEU A 1 326 ? 6.953 -15.786 -13.855 1.00 84.00 326 LEU A C 1
ATOM 2556 O O . LEU A 1 326 ? 6.093 -15.960 -14.703 1.00 84.00 326 LEU A O 1
ATOM 2560 N N . GLU A 1 327 ? 7.725 -16.782 -13.415 1.00 83.69 327 GLU A N 1
ATOM 2561 C CA . GLU A 1 327 ? 7.610 -18.174 -13.878 1.00 83.69 327 GLU A CA 1
ATOM 2562 C C . GLU A 1 327 ? 6.497 -18.945 -13.160 1.00 83.69 327 GLU A C 1
ATOM 2564 O O . GLU A 1 327 ? 5.816 -19.769 -13.764 1.00 83.69 327 GLU A O 1
ATOM 2569 N N . SER A 1 328 ? 6.294 -18.678 -11.866 1.00 72.94 328 SER A N 1
ATOM 2570 C CA . SER A 1 328 ? 5.234 -19.323 -11.072 1.00 72.94 328 SER A CA 1
ATOM 2571 C C . SER A 1 328 ? 3.824 -18.918 -11.500 1.00 72.94 328 SER A C 1
ATOM 2573 O O . SER A 1 328 ? 2.844 -19.568 -11.136 1.00 72.94 328 SER A O 1
ATOM 2575 N N . THR A 1 329 ? 3.712 -17.860 -12.292 1.00 63.28 329 THR A N 1
ATOM 2576 C CA . THR A 1 329 ? 2.451 -17.303 -12.735 1.00 63.28 329 THR A CA 1
ATOM 2577 C C . THR A 1 329 ? 2.219 -17.651 -14.199 1.00 63.28 329 THR A C 1
ATOM 2579 O O . THR A 1 329 ? 2.731 -17.010 -15.107 1.00 63.28 329 THR A O 1
ATOM 2582 N N . ASN A 1 330 ? 1.368 -18.654 -14.448 1.00 56.16 330 ASN A N 1
ATOM 2583 C CA . ASN A 1 330 ? 0.751 -18.907 -15.763 1.00 56.16 330 ASN A CA 1
ATOM 2584 C C . ASN A 1 330 ? -0.261 -17.793 -16.117 1.00 56.16 330 ASN A C 1
ATOM 2586 O O . ASN A 1 330 ? -1.393 -18.055 -16.527 1.00 56.16 330 ASN A O 1
ATOM 2590 N N . VAL A 1 331 ? 0.099 -16.536 -15.867 1.00 55.12 331 VAL A N 1
ATOM 2591 C CA . VAL A 1 331 ? -0.805 -15.397 -15.952 1.00 55.12 331 VAL A CA 1
ATOM 2592 C C . VAL A 1 331 ? -0.792 -14.889 -17.382 1.00 55.12 331 VAL A C 1
ATOM 2594 O O . VAL A 1 331 ? 0.163 -14.268 -17.841 1.00 55.12 331 VAL A O 1
ATOM 2597 N N . LYS A 1 332 ? -1.893 -15.167 -18.075 1.00 55.00 332 LYS A N 1
ATOM 2598 C CA . LYS A 1 332 ? -2.262 -14.489 -19.314 1.00 55.00 332 LYS A CA 1
ATOM 2599 C C . LYS A 1 332 ? -2.728 -13.078 -18.960 1.00 55.00 332 LYS A C 1
ATOM 2601 O O . LYS A 1 332 ? -3.574 -12.910 -18.078 1.00 55.00 332 LYS A O 1
ATOM 2606 N N . VAL A 1 333 ? -2.154 -12.065 -19.599 1.00 53.91 333 VAL A N 1
ATOM 2607 C CA . VAL A 1 333 ? -2.542 -10.662 -19.404 1.00 53.91 333 VAL A CA 1
ATOM 2608 C C . VAL A 1 333 ? -3.807 -10.433 -20.223 1.00 53.91 333 VAL A C 1
ATOM 2610 O O . VAL A 1 333 ? -3.750 -9.954 -21.348 1.00 53.91 333 VAL A O 1
ATOM 2613 N N . HIS A 1 334 ? -4.962 -10.819 -19.678 1.00 49.94 334 HIS A N 1
ATOM 2614 C CA . HIS A 1 334 ? -6.204 -10.813 -20.454 1.00 49.94 334 HIS A CA 1
ATOM 2615 C C . HIS A 1 334 ? -6.804 -9.423 -20.720 1.00 49.94 334 HIS A C 1
ATOM 2617 O O . HIS A 1 334 ? -7.630 -9.308 -21.618 1.00 49.94 334 HIS A O 1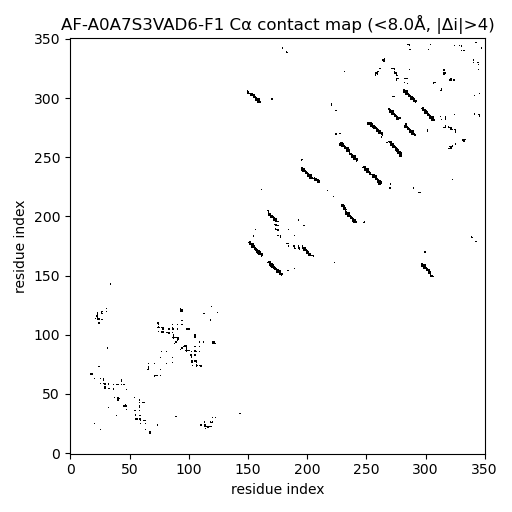
ATOM 2623 N N . ASP A 1 335 ? -6.378 -8.373 -20.013 1.00 54.53 335 ASP A N 1
ATOM 2624 C CA . ASP A 1 335 ? -6.669 -6.971 -20.340 1.00 54.53 335 ASP A CA 1
ATOM 2625 C C . ASP A 1 335 ? -5.750 -6.071 -19.491 1.00 54.53 335 ASP A C 1
ATOM 2627 O O . ASP A 1 335 ? -5.560 -6.321 -18.299 1.00 54.53 335 ASP A O 1
ATOM 2631 N N . ARG A 1 336 ? -5.181 -5.001 -20.063 1.00 52.81 336 ARG A N 1
ATOM 2632 C CA . ARG A 1 336 ? -4.362 -4.011 -19.323 1.00 52.81 336 ARG A CA 1
ATOM 2633 C C . ARG A 1 336 ? -5.148 -3.282 -18.234 1.00 52.81 336 ARG A C 1
ATOM 2635 O O . ARG A 1 336 ? -4.551 -2.692 -17.335 1.00 52.81 336 ARG A O 1
ATOM 2642 N N . THR A 1 337 ? -6.471 -3.295 -18.340 1.00 53.50 337 THR A N 1
ATOM 2643 C CA . THR A 1 337 ? -7.391 -2.733 -17.352 1.00 53.50 337 THR A CA 1
ATOM 2644 C C . THR A 1 337 ? -7.843 -3.755 -16.309 1.00 53.50 337 THR A C 1
ATOM 2646 O O . THR A 1 337 ? -8.523 -3.379 -15.352 1.00 53.50 337 THR A O 1
ATOM 2649 N N . ASP A 1 338 ? -7.447 -5.028 -16.438 1.00 58.66 338 ASP A N 1
ATOM 2650 C CA . ASP A 1 338 ? -7.853 -6.061 -15.497 1.00 58.66 338 ASP A CA 1
ATOM 2651 C C . ASP A 1 338 ? -7.104 -5.915 -14.169 1.00 58.66 338 ASP A C 1
ATOM 2653 O O . ASP A 1 338 ? -5.974 -6.373 -13.980 1.00 58.66 338 ASP A O 1
ATOM 2657 N N . LEU A 1 339 ? -7.781 -5.290 -13.208 1.00 51.12 339 LEU A N 1
ATOM 2658 C CA . LEU A 1 339 ? -7.318 -5.118 -11.832 1.00 51.12 339 LEU A CA 1
ATOM 2659 C C . LEU A 1 339 ? -7.005 -6.466 -11.147 1.00 51.12 339 LEU A C 1
ATOM 2661 O O . LEU A 1 339 ? -6.296 -6.477 -10.139 1.00 51.12 339 LEU A O 1
ATOM 2665 N N . ARG A 1 340 ? -7.482 -7.598 -11.697 1.00 54.91 340 ARG A N 1
ATOM 2666 C CA . ARG A 1 340 ? -7.189 -8.955 -11.205 1.00 54.91 340 ARG A CA 1
ATOM 2667 C C . ARG A 1 340 ? -5.741 -9.381 -11.427 1.00 54.91 340 ARG A C 1
ATOM 2669 O O . ARG A 1 340 ? -5.229 -10.134 -10.604 1.00 54.91 340 ARG A O 1
ATOM 2676 N N . PHE A 1 341 ? -5.059 -8.841 -12.444 1.00 56.31 341 PHE A N 1
ATOM 2677 C CA . PHE A 1 341 ? -3.666 -9.184 -12.764 1.00 56.31 341 PHE A CA 1
ATOM 2678 C C . PHE A 1 341 ? -2.753 -9.109 -11.526 1.00 56.31 341 PHE A C 1
ATOM 2680 O O . PHE A 1 341 ? -1.973 -10.016 -11.244 1.00 56.31 341 PHE A O 1
ATOM 2687 N N . TRP A 1 342 ? -2.918 -8.063 -10.714 1.00 61.00 342 TRP A N 1
ATOM 2688 C CA . TRP A 1 342 ? -2.140 -7.846 -9.492 1.00 61.00 342 TRP A CA 1
ATOM 2689 C C . TRP A 1 342 ? -2.501 -8.788 -8.350 1.00 61.00 342 TRP A C 1
ATOM 2691 O O . TRP A 1 342 ? -1.631 -9.168 -7.565 1.00 61.00 342 TRP A O 1
ATOM 2701 N N . ARG A 1 343 ? -3.785 -9.139 -8.244 1.00 57.75 343 ARG A N 1
ATOM 2702 C CA . ARG A 1 343 ? -4.314 -10.005 -7.188 1.00 57.75 343 ARG A CA 1
ATOM 2703 C C . ARG A 1 343 ? -3.818 -11.437 -7.354 1.00 57.75 343 ARG A C 1
ATOM 2705 O O . ARG A 1 343 ? -3.522 -12.094 -6.360 1.00 57.75 343 ARG A O 1
ATOM 2712 N N . ASP A 1 344 ? -3.696 -11.875 -8.602 1.00 57.84 344 ASP A N 1
ATOM 2713 C CA . ASP A 1 344 ? -3.311 -13.242 -8.938 1.00 57.84 344 ASP A CA 1
ATOM 2714 C C . ASP A 1 344 ? -1.779 -13.428 -8.890 1.00 57.84 344 ASP A C 1
ATOM 2716 O O . ASP A 1 344 ? -1.297 -14.483 -8.483 1.00 57.84 344 ASP A O 1
ATOM 2720 N N . LEU A 1 345 ? -0.999 -12.383 -9.211 1.00 62.22 345 LEU A N 1
ATOM 2721 C CA . LEU A 1 345 ? 0.473 -12.377 -9.103 1.00 62.22 345 LEU A CA 1
ATOM 2722 C C . LEU A 1 345 ? 1.001 -12.219 -7.676 1.00 62.22 345 LEU A C 1
ATOM 2724 O O . LEU A 1 345 ? 2.078 -12.713 -7.337 1.00 62.22 345 LEU A O 1
ATOM 2728 N N . LEU A 1 346 ? 0.261 -11.503 -6.836 1.00 61.72 346 LEU A N 1
ATOM 2729 C CA . LEU A 1 346 ? 0.562 -11.350 -5.422 1.00 61.72 346 LEU A CA 1
ATOM 2730 C C . LEU A 1 346 ? -0.503 -12.122 -4.651 1.00 61.72 346 LEU A C 1
ATOM 2732 O O . LEU A 1 346 ? -1.413 -11.481 -4.118 1.00 61.72 346 LEU A O 1
ATOM 2736 N N . PRO A 1 347 ? -0.409 -13.470 -4.577 1.00 50.31 347 PRO A N 1
ATOM 2737 C CA . PRO A 1 347 ? -1.438 -14.279 -3.948 1.00 50.31 347 PRO A CA 1
ATOM 2738 C C . PRO A 1 347 ? -1.802 -13.697 -2.586 1.00 50.31 347 PRO A C 1
ATOM 2740 O O . PRO A 1 347 ? -0.931 -13.301 -1.790 1.00 50.31 347 PRO A O 1
ATOM 2743 N N . ILE A 1 348 ? -3.112 -13.554 -2.387 1.00 54.38 348 ILE A N 1
ATOM 2744 C CA . ILE A 1 348 ? -3.714 -13.399 -1.066 1.00 54.38 348 ILE A CA 1
ATOM 2745 C C . ILE A 1 348 ? -3.353 -14.681 -0.324 1.00 54.38 348 ILE A C 1
ATOM 2747 O O . ILE A 1 348 ? -3.391 -15.753 -0.929 1.00 54.38 348 ILE A O 1
ATOM 2751 N N . LYS A 1 349 ? -2.897 -14.550 0.925 1.00 43.06 349 LYS A N 1
ATOM 2752 C CA . LYS A 1 349 ? -2.585 -15.687 1.793 1.00 43.06 349 LYS A CA 1
ATOM 2753 C C . LYS A 1 349 ? -3.739 -16.688 1.647 1.00 43.06 349 LYS A C 1
ATOM 2755 O O . LYS A 1 349 ? -4.882 -16.321 1.898 1.00 43.06 349 LYS A O 1
ATOM 2760 N N . ILE A 1 350 ? -3.453 -17.863 1.085 1.00 39.97 350 ILE A N 1
ATOM 2761 C CA . ILE A 1 350 ? -4.427 -18.951 1.066 1.00 39.97 350 ILE A CA 1
ATOM 2762 C C . ILE A 1 350 ? -4.430 -19.429 2.511 1.00 39.97 350 ILE A C 1
ATOM 2764 O O . ILE A 1 350 ? -3.369 -19.821 3.001 1.00 39.97 350 ILE A O 1
ATOM 2768 N N . GLU A 1 351 ? -5.565 -19.226 3.177 1.00 37.47 351 GLU A N 1
ATOM 2769 C CA . GLU A 1 351 ? -5.824 -19.648 4.559 1.00 37.47 351 GLU A CA 1
ATOM 2770 C C . GLU A 1 351 ? -5.419 -21.106 4.802 1.00 37.47 351 GLU A C 1
ATOM 2772 O O . GLU A 1 351 ? -5.669 -21.958 3.910 1.00 37.47 351 GLU A O 1
#

Solvent-accessible surface area (backbone atoms only — not comparable to full-atom values): 20264 Å² total; per-residue (Å²): 138,89,81,85,80,83,79,83,79,77,81,75,79,72,80,72,75,77,75,76,72,57,71,26,43,49,53,41,44,32,56,63,29,60,86,36,53,72,62,53,25,58,75,69,72,49,90,70,92,84,50,80,95,51,44,47,59,55,49,30,49,52,52,52,47,51,28,58,79,66,74,43,51,71,31,55,48,40,41,73,75,47,57,48,67,61,47,18,51,45,28,36,75,54,65,72,41,78,44,79,68,54,39,57,57,39,19,47,54,52,35,58,52,25,71,35,85,80,54,70,54,54,68,64,57,51,61,70,60,60,77,81,66,89,83,85,83,93,78,89,82,79,74,75,76,72,80,55,85,44,68,50,31,36,39,36,42,28,45,46,44,77,42,72,94,72,57,31,46,36,40,38,38,20,36,48,80,36,53,69,89,73,35,79,78,56,73,66,56,41,60,67,27,41,83,38,20,26,36,43,34,31,44,55,66,71,65,44,66,75,54,83,81,77,78,84,78,83,79,52,91,61,31,64,60,62,68,41,45,41,21,31,38,39,38,44,42,41,35,31,47,58,82,82,79,80,82,53,59,43,82,48,50,50,78,38,36,25,39,20,28,33,75,43,92,68,75,80,71,40,35,33,31,22,29,26,26,27,41,93,90,43,38,32,44,31,44,34,39,36,39,72,54,71,104,70,45,33,40,38,39,33,43,32,37,51,51,58,94,81,40,84,61,47,60,39,43,75,68,59,40,25,52,57,62,60,66,74,43,92,71,73,70,86,46,100,80,47,54,56,62,58,50,69,70,52,65,66,83,80,128